Protein AF-A0A7W8P8A7-F1 (afdb_monomer)

Foldseek 3Di:
DVQVVCVVVVHDGPDDDPPDDDPCPVVVVVVVCVVVDDDDDDDPDPPQVVFADPPQDDPPDPHGRDGGDLVNLLVLVCVCVVVVDQLQVSQVVVVVVCVVVVHPHHGDDSVVSVVQVVVRDHDDPQFDPVVVVCQVVQNAFAKEKDKDKDQQDCVQVVCCVPPVDGDPAGSIWMWIWIATPVGGTQDIDIGHPPQFVLNCVVVNVPGSGHYDHYHYDVSNDDPD

Radius of gyration: 24.04 Å; Cα contacts (8 Å, |Δi|>4): 242; chains: 1; bounding box: 59×53×74 Å

Mean predicted aligned error: 12.21 Å

Nearest PDB structures (foldseek):
  7fh6-assembly1_A  TM=6.948E-01  e=5.846E+00  Cylindrospermum licheniforme UTEX B 2014
  1mus-assembly1_A-2  TM=3.544E-01  e=1.534E+00  Escherichia coli
  2r7e-assembly1_B  TM=3.864E-01  e=3.743E+00  Homo sapiens

Solvent-accessible surface area (backbone atoms only — not comparable to full-atom values): 13691 Å² total; per-residue (Å²): 118,76,73,66,54,34,70,75,71,73,49,81,68,96,60,79,78,82,90,73,81,81,86,54,57,67,62,52,50,52,51,51,50,59,73,65,58,83,79,88,84,76,74,92,71,73,62,45,70,65,32,38,43,92,66,25,70,53,95,92,54,89,70,74,48,68,47,61,33,68,68,41,53,46,52,54,48,50,52,33,64,74,70,67,51,54,63,64,54,45,37,52,48,54,41,51,58,29,53,78,68,75,43,92,52,87,64,71,51,51,69,56,47,63,60,43,64,78,72,58,83,76,83,77,79,62,53,53,74,67,53,57,48,41,41,73,73,62,46,66,40,51,39,39,43,51,76,44,82,41,77,78,52,65,61,31,61,51,36,29,73,75,67,76,38,81,44,95,60,67,38,49,26,29,38,39,40,19,26,35,93,87,70,42,43,63,38,76,48,78,44,56,67,87,60,51,55,42,75,48,44,65,67,51,64,72,49,99,55,48,71,78,43,78,48,62,56,73,68,52,58,72,85,126

Secondary structure (DSSP, 8-state):
-HHHHHHHHTPPPSSPPP----S-HHHHHHHHHHHT-------SS-HHHHHB-S----TT-SSPPPSB-HHHHHHHHHHHHHH---HHHHHHHHHHHHHTTT-------HHHHHHHHHH-------S-HHHHHHHHTT-EEEEEEEEEEEE--SHHHHHHHHHSS--SS-SEEEEEEEE-TT--EEEEEEEETTS-HHHHHHHHH--SSEEEEEE--TTT----

Organism: NCBI:txid2782701

Structure (mmCIF, N/CA/C/O backbone):
data_AF-A0A7W8P8A7-F1
#
_entry.id   AF-A0A7W8P8A7-F1
#
loop_
_atom_site.group_PDB
_atom_site.id
_atom_site.type_symbol
_atom_site.label_atom_id
_atom_site.label_alt_id
_atom_site.label_comp_id
_atom_site.label_asym_id
_atom_site.label_entity_id
_atom_site.label_seq_id
_atom_site.pdbx_PDB_ins_code
_atom_site.Cartn_x
_atom_site.Cartn_y
_atom_site.Cartn_z
_atom_site.occupancy
_atom_site.B_iso_or_equiv
_atom_site.auth_seq_id
_atom_site.auth_comp_id
_atom_site.auth_asym_id
_atom_site.auth_atom_id
_atom_site.pdbx_PDB_model_num
ATOM 1 N N . MET A 1 1 ? 20.002 10.608 -22.906 1.00 42.81 1 MET A N 1
ATOM 2 C CA . MET A 1 1 ? 19.480 10.147 -24.217 1.00 42.81 1 MET A CA 1
ATOM 3 C C . MET A 1 1 ? 19.790 11.163 -25.324 1.00 42.81 1 MET A C 1
ATOM 5 O O . MET A 1 1 ? 19.352 12.307 -25.211 1.00 42.81 1 MET A O 1
ATOM 9 N N . PRO A 1 2 ? 20.491 10.765 -26.400 1.00 49.00 2 PRO A N 1
ATOM 10 C CA . PRO A 1 2 ? 21.018 11.667 -27.438 1.00 49.00 2 PRO A CA 1
ATOM 11 C C . PRO A 1 2 ? 19.957 12.485 -28.194 1.00 49.00 2 PRO A C 1
ATOM 13 O O . PRO A 1 2 ? 20.236 13.580 -28.676 1.00 49.00 2 PRO A O 1
ATOM 16 N N . TYR A 1 3 ? 18.715 11.990 -28.280 1.00 52.44 3 TYR A N 1
ATOM 17 C CA . TYR A 1 3 ? 17.652 12.663 -29.035 1.00 52.44 3 TYR A CA 1
ATOM 18 C C . TYR A 1 3 ? 17.177 13.976 -28.391 1.00 52.44 3 TYR A C 1
ATOM 20 O O . TYR A 1 3 ? 16.736 14.875 -29.105 1.00 52.44 3 TYR A O 1
ATOM 28 N N . LYS A 1 4 ? 17.266 14.107 -27.056 1.00 53.62 4 LYS A N 1
ATOM 29 C CA . LYS A 1 4 ? 16.877 15.339 -26.347 1.00 53.62 4 LYS A CA 1
ATOM 30 C C . LYS A 1 4 ? 17.920 16.451 -26.513 1.00 53.62 4 LYS A C 1
ATOM 32 O O . LYS A 1 4 ? 17.558 17.619 -26.443 1.00 53.62 4 LYS A O 1
ATOM 37 N N . ALA A 1 5 ? 19.184 16.097 -26.758 1.00 56.59 5 ALA A N 1
ATOM 38 C CA . ALA A 1 5 ? 20.268 17.059 -26.963 1.00 56.59 5 ALA A CA 1
ATOM 39 C C . ALA A 1 5 ? 20.155 17.765 -28.326 1.00 56.59 5 ALA A C 1
ATOM 41 O O . ALA A 1 5 ? 20.230 18.986 -28.385 1.00 56.59 5 ALA A O 1
ATOM 42 N N . ARG A 1 6 ? 19.844 17.021 -29.397 1.00 63.31 6 ARG A N 1
ATOM 43 C CA . ARG A 1 6 ? 19.694 17.574 -30.759 1.00 63.31 6 ARG A CA 1
ATOM 44 C C . ARG A 1 6 ? 18.518 18.536 -30.930 1.00 63.31 6 ARG A C 1
ATOM 46 O O . ARG A 1 6 ? 18.581 19.467 -31.718 1.00 63.31 6 ARG A O 1
ATOM 53 N N . LEU A 1 7 ? 17.458 18.341 -30.143 1.00 60.22 7 LEU A N 1
ATOM 54 C CA . LEU A 1 7 ? 16.329 19.276 -30.074 1.00 60.22 7 LEU A CA 1
ATOM 55 C C . LEU A 1 7 ? 16.714 20.632 -29.470 1.00 60.22 7 LEU A C 1
ATOM 57 O O . LEU A 1 7 ? 16.081 21.626 -29.799 1.00 60.22 7 LEU A O 1
ATOM 61 N N . LYS A 1 8 ? 17.730 20.670 -28.598 1.00 67.56 8 LYS A N 1
ATOM 62 C CA . LYS A 1 8 ? 18.235 21.910 -27.993 1.00 67.56 8 LYS A CA 1
ATOM 63 C C . LYS A 1 8 ? 19.237 22.640 -28.891 1.00 67.56 8 LYS A C 1
ATOM 65 O O . LYS A 1 8 ? 19.335 23.853 -28.793 1.00 67.56 8 LYS A O 1
ATOM 70 N N . THR A 1 9 ? 19.959 21.921 -29.750 1.00 74.94 9 THR A N 1
ATOM 71 C CA . THR A 1 9 ? 20.972 22.485 -30.662 1.00 74.94 9 THR A CA 1
ATOM 72 C C . THR A 1 9 ? 20.432 22.826 -32.054 1.00 74.94 9 THR A C 1
ATOM 74 O O . THR A 1 9 ? 21.173 23.349 -32.877 1.00 74.94 9 THR A O 1
ATOM 77 N N . GLY A 1 10 ? 19.155 22.538 -32.336 1.00 73.38 10 GLY A N 1
ATOM 78 C CA . GLY A 1 10 ? 18.533 22.792 -33.642 1.00 73.38 10 GLY A CA 1
ATOM 79 C C . GLY A 1 10 ? 18.965 21.820 -34.745 1.00 73.38 10 GLY A C 1
ATOM 80 O O . GLY A 1 10 ? 18.561 21.979 -35.895 1.00 73.38 10 GLY A O 1
ATOM 81 N N . GLU A 1 11 ? 19.754 20.795 -34.415 1.00 77.56 11 GLU A N 1
ATOM 82 C CA . GLU A 1 11 ? 20.186 19.793 -35.383 1.00 77.56 11 GLU A CA 1
ATOM 83 C C . GLU A 1 11 ? 19.002 18.947 -35.886 1.00 77.56 11 GLU A C 1
ATOM 85 O O . GLU A 1 11 ? 18.136 18.537 -35.096 1.00 77.56 11 GLU A O 1
ATOM 90 N N . PRO A 1 12 ? 18.975 18.598 -37.186 1.00 69.62 12 PRO A N 1
ATOM 91 C CA . PRO A 1 12 ? 17.947 17.729 -37.731 1.00 69.62 12 PRO A CA 1
ATOM 92 C C . PRO A 1 12 ? 17.962 16.361 -37.036 1.00 69.62 12 PRO A C 1
ATOM 94 O O . PRO A 1 12 ? 19.001 15.772 -36.707 1.00 69.62 12 PRO A O 1
ATOM 97 N N . ARG A 1 13 ? 16.761 15.831 -36.786 1.00 66.62 13 ARG A N 1
ATOM 98 C CA . ARG A 1 13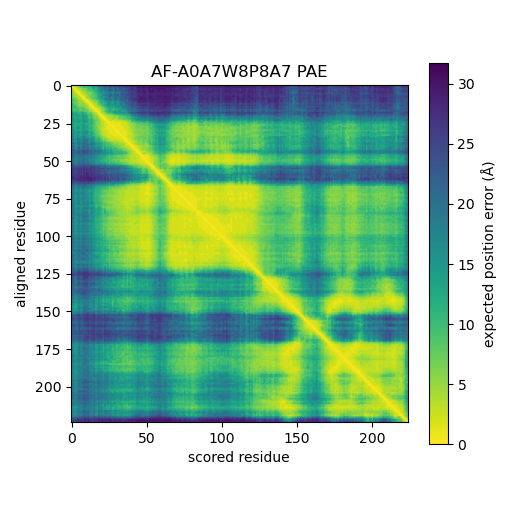 ? 16.602 14.522 -36.147 1.00 66.62 13 ARG A CA 1
ATOM 99 C C . ARG A 1 13 ? 17.205 13.438 -37.041 1.00 66.62 13 ARG A C 1
ATOM 101 O O . ARG A 1 13 ? 16.949 13.404 -38.236 1.00 66.62 13 ARG A O 1
ATOM 108 N N . LYS A 1 14 ? 17.922 12.484 -36.435 1.00 74.75 14 LYS A N 1
ATOM 109 C CA . LYS A 1 14 ? 18.512 11.324 -37.139 1.00 74.75 14 LYS A CA 1
ATOM 110 C C . LYS A 1 14 ? 17.454 10.412 -37.789 1.00 74.75 14 LYS A C 1
ATOM 112 O O . LYS A 1 14 ? 17.780 9.623 -38.664 1.00 74.75 14 LYS A O 1
ATOM 117 N N . ARG A 1 15 ? 16.198 10.496 -37.336 1.00 74.12 15 ARG A N 1
ATOM 118 C CA . ARG A 1 15 ? 15.030 9.819 -37.911 1.00 74.12 15 ARG A CA 1
ATOM 119 C C . ARG A 1 15 ? 13.894 10.829 -38.040 1.00 74.12 15 ARG A C 1
ATOM 121 O O . ARG A 1 15 ? 13.643 11.583 -37.092 1.00 74.12 15 ARG A O 1
ATOM 128 N N . ALA A 1 16 ? 13.218 10.833 -39.187 1.00 75.12 16 ALA A N 1
ATOM 129 C CA . ALA A 1 16 ? 11.999 11.609 -39.377 1.00 75.12 16 ALA A CA 1
ATOM 130 C C . ALA A 1 16 ? 10.947 11.187 -38.339 1.00 75.12 16 ALA A C 1
ATOM 132 O O . ALA A 1 16 ? 10.890 10.021 -37.940 1.00 75.12 16 ALA A O 1
ATOM 133 N N . LYS A 1 17 ? 10.130 12.136 -37.865 1.00 73.12 17 LYS A N 1
ATOM 134 C CA . LYS A 1 17 ? 8.973 11.778 -37.038 1.00 73.12 17 LYS A CA 1
ATOM 135 C C . LYS A 1 17 ? 8.028 10.932 -37.900 1.00 73.12 17 LYS A C 1
ATOM 137 O O . LYS A 1 17 ? 7.703 11.377 -38.998 1.00 73.12 17 LYS A O 1
ATOM 142 N N . PRO A 1 18 ? 7.568 9.769 -37.418 1.00 71.19 18 PRO A N 1
ATOM 143 C CA . PRO A 1 18 ? 6.473 9.061 -38.064 1.00 71.19 18 PRO A CA 1
ATOM 144 C C . PRO A 1 18 ? 5.265 10.000 -38.190 1.00 71.19 18 PRO A C 1
ATOM 146 O O . PRO A 1 18 ? 4.854 10.603 -37.198 1.00 71.19 18 PRO A O 1
ATOM 149 N N . GLY A 1 19 ? 4.744 10.167 -39.405 1.00 77.88 19 GLY A N 1
ATOM 150 C CA . GLY A 1 19 ? 3.618 11.050 -39.718 1.00 77.88 19 GLY A CA 1
ATOM 151 C C . GLY A 1 19 ? 2.280 10.320 -39.685 1.00 77.88 19 GLY A C 1
ATOM 152 O O . GLY A 1 19 ? 1.561 10.347 -40.676 1.00 77.88 19 GLY A O 1
ATOM 153 N N . TYR A 1 20 ? 1.967 9.618 -38.595 1.00 75.50 20 TYR A N 1
ATOM 154 C CA . TYR A 1 20 ? 0.652 8.996 -38.430 1.00 75.50 20 TYR A CA 1
ATOM 155 C C . TYR A 1 20 ? -0.263 9.888 -37.586 1.00 75.50 20 TYR A C 1
ATOM 157 O O . TYR A 1 20 ? 0.179 10.527 -36.629 1.00 75.50 20 TYR A O 1
ATOM 165 N N . ALA A 1 21 ? -1.547 9.923 -37.939 1.00 76.12 21 ALA A N 1
ATOM 166 C CA . ALA A 1 21 ? -2.587 10.519 -37.113 1.00 76.12 21 ALA A CA 1
ATOM 167 C C . ALA A 1 21 ? -3.109 9.460 -36.132 1.00 76.12 21 ALA A C 1
ATOM 169 O O . ALA A 1 21 ? -3.429 8.344 -36.538 1.00 76.12 21 ALA A O 1
ATOM 170 N N . VAL A 1 22 ? -3.182 9.791 -34.842 1.00 80.19 22 VAL A N 1
ATOM 171 C CA . VAL A 1 22 ? -3.776 8.903 -33.832 1.00 80.19 22 VAL A CA 1
ATOM 172 C C . VAL A 1 22 ? -5.295 8.954 -33.994 1.00 80.19 22 VAL A C 1
ATOM 174 O O . VAL A 1 22 ? -5.922 9.938 -33.613 1.00 80.19 22 VAL A O 1
ATOM 177 N N . THR A 1 23 ? -5.888 7.912 -34.574 1.00 87.12 23 THR A N 1
ATOM 178 C CA . THR A 1 23 ? -7.336 7.840 -34.845 1.00 87.12 23 THR A CA 1
ATOM 179 C C . THR A 1 23 ? -8.151 7.338 -33.652 1.00 87.12 23 THR A C 1
ATOM 181 O O . THR A 1 23 ? -9.335 7.638 -33.553 1.00 87.12 23 THR A O 1
ATOM 184 N N . ASN A 1 24 ? -7.520 6.631 -32.710 1.00 91.19 24 ASN A N 1
ATOM 185 C CA . ASN A 1 24 ? -8.168 5.981 -31.567 1.00 91.19 24 ASN A CA 1
ATOM 186 C C . ASN A 1 24 ? -7.902 6.682 -30.220 1.00 91.19 24 ASN A C 1
ATOM 188 O O . ASN A 1 24 ? -8.041 6.070 -29.164 1.00 91.19 24 ASN A O 1
ATOM 192 N N . ALA A 1 25 ? -7.503 7.959 -30.224 1.00 89.12 25 ALA A N 1
ATOM 193 C CA . ALA A 1 25 ? -7.103 8.667 -29.002 1.00 89.12 25 ALA A CA 1
ATOM 194 C C . ALA A 1 25 ? -8.209 8.681 -27.930 1.00 89.12 25 ALA A C 1
ATOM 196 O O . ALA A 1 25 ? -7.923 8.542 -26.741 1.00 89.12 25 ALA A O 1
ATOM 197 N N . HIS A 1 26 ? -9.470 8.819 -28.353 1.00 91.50 26 HIS A N 1
ATOM 198 C CA . HIS A 1 26 ? -10.622 8.797 -27.455 1.00 91.50 26 HIS A CA 1
ATOM 199 C C . HIS A 1 26 ? -10.807 7.424 -26.796 1.00 91.50 26 HIS A C 1
ATOM 201 O O . HIS A 1 26 ? -10.844 7.335 -25.572 1.00 91.50 26 HIS A O 1
ATOM 207 N N . GLU A 1 27 ? -10.843 6.354 -27.593 1.00 93.50 27 GLU A N 1
ATOM 208 C CA . GLU A 1 27 ? -10.978 4.977 -27.102 1.00 93.50 27 GLU A CA 1
ATOM 209 C C . GLU A 1 27 ? -9.811 4.581 -26.195 1.00 93.50 27 GLU A C 1
ATOM 211 O O . GLU A 1 27 ? -10.015 3.994 -25.133 1.00 93.50 27 GLU A O 1
ATOM 216 N N . TYR A 1 28 ? -8.586 4.963 -26.569 1.00 90.94 28 TYR A N 1
ATOM 217 C CA . TYR A 1 28 ? -7.405 4.749 -25.744 1.00 90.94 28 TYR A CA 1
ATOM 218 C C . TYR A 1 28 ? -7.547 5.451 -24.389 1.00 90.94 28 TYR A C 1
ATOM 220 O O . TYR A 1 28 ? -7.329 4.833 -23.349 1.00 90.94 28 TYR A O 1
ATOM 228 N N . ASN A 1 29 ? -7.988 6.710 -24.369 1.00 93.56 29 ASN A N 1
ATOM 229 C CA . ASN A 1 29 ? -8.202 7.444 -23.125 1.00 93.56 29 ASN A CA 1
ATOM 230 C C . ASN A 1 29 ? -9.311 6.828 -22.254 1.00 93.56 29 ASN A C 1
ATOM 232 O O . ASN A 1 29 ? -9.137 6.705 -21.044 1.00 93.56 29 ASN A O 1
ATOM 236 N N . GLU A 1 30 ? -10.421 6.385 -22.848 1.00 93.94 30 GLU A N 1
ATOM 237 C CA . GLU A 1 30 ? -11.464 5.650 -22.121 1.00 93.94 30 GLU A CA 1
ATOM 238 C C . GLU A 1 30 ? -10.937 4.329 -21.549 1.00 93.94 30 GLU A C 1
ATOM 240 O O . GLU A 1 30 ? -11.231 3.987 -20.403 1.00 93.94 30 GLU A O 1
ATOM 245 N N . SER A 1 31 ? -10.083 3.617 -22.287 1.00 91.94 31 SER A N 1
ATOM 246 C CA . SER A 1 31 ? -9.431 2.411 -21.773 1.00 91.94 31 SER A CA 1
ATOM 247 C C . SER A 1 31 ? -8.529 2.707 -20.564 1.00 91.94 31 SER A C 1
ATOM 249 O O . SER A 1 31 ? -8.539 1.952 -19.592 1.00 91.94 31 SER A O 1
ATOM 251 N N . LEU A 1 32 ? -7.814 3.842 -20.563 1.00 90.69 32 LEU A N 1
ATOM 252 C CA . LEU A 1 32 ? -6.983 4.270 -19.434 1.00 90.69 32 LEU A CA 1
ATOM 253 C C . LEU A 1 32 ? -7.821 4.670 -18.216 1.00 90.69 32 LEU A C 1
ATOM 255 O O . LEU A 1 32 ? -7.453 4.325 -17.095 1.00 90.69 32 LEU A O 1
ATOM 259 N N . LYS A 1 33 ? -8.964 5.339 -18.419 1.00 90.81 33 LYS A N 1
ATOM 260 C CA . LYS A 1 33 ? -9.915 5.636 -17.336 1.00 90.81 33 LYS A CA 1
ATOM 261 C C . LYS A 1 33 ? -10.448 4.358 -16.701 1.00 90.81 33 LYS A C 1
ATOM 263 O O . LYS A 1 33 ? -10.416 4.246 -15.483 1.00 90.81 33 LYS A O 1
ATOM 268 N N . ARG A 1 34 ? -10.879 3.384 -17.512 1.00 89.12 34 ARG A N 1
ATOM 269 C CA . ARG A 1 34 ? -11.344 2.072 -17.025 1.00 89.12 34 ARG A CA 1
ATOM 270 C C . ARG A 1 34 ? -10.243 1.333 -16.274 1.00 89.12 34 ARG A C 1
ATOM 272 O O . ARG A 1 34 ? -10.499 0.762 -15.224 1.00 89.12 34 ARG A O 1
ATOM 279 N N . ARG A 1 35 ? -9.003 1.397 -16.766 1.00 83.81 35 ARG A N 1
ATOM 280 C CA . ARG A 1 35 ? -7.841 0.812 -16.085 1.00 83.81 35 ARG A CA 1
ATOM 281 C C . ARG A 1 35 ? -7.541 1.485 -14.741 1.00 83.81 35 ARG A C 1
ATOM 283 O O . ARG A 1 35 ? -7.093 0.813 -13.822 1.00 83.81 35 ARG A O 1
ATOM 290 N N . GLY A 1 36 ? -7.770 2.792 -14.632 1.00 83.06 36 GLY A N 1
ATOM 291 C CA . GLY A 1 36 ? -7.633 3.550 -13.386 1.00 83.06 36 GLY A CA 1
ATOM 292 C C . GLY A 1 36 ? -8.882 3.545 -12.500 1.00 83.06 36 GLY A C 1
ATOM 293 O O . GLY A 1 36 ? -8.863 4.158 -11.433 1.00 83.06 36 GLY A O 1
ATOM 294 N N . GLN A 1 37 ? -9.971 2.899 -12.924 1.00 84.19 37 GLN A N 1
ATOM 295 C CA . GLN A 1 37 ? -11.223 2.886 -12.180 1.00 84.19 37 GLN A CA 1
ATOM 296 C C . GLN A 1 37 ? -11.072 2.007 -10.937 1.00 84.19 37 GLN A C 1
ATOM 298 O O . GLN A 1 37 ? -11.036 0.782 -11.019 1.00 84.19 37 GLN A O 1
ATOM 303 N N . LEU A 1 38 ? -11.027 2.642 -9.767 1.00 78.88 38 LEU A N 1
ATOM 304 C CA . LEU A 1 38 ? -11.041 1.949 -8.486 1.00 78.88 38 LEU A CA 1
ATOM 305 C C . LEU A 1 38 ? -12.490 1.795 -8.016 1.00 78.88 38 LEU A C 1
ATOM 307 O O . LEU A 1 38 ? -13.194 2.783 -7.815 1.00 78.88 38 LEU A O 1
ATOM 311 N N . SER A 1 39 ? -12.948 0.558 -7.845 1.00 75.81 39 SER A N 1
ATOM 312 C CA . SER A 1 39 ? -14.250 0.248 -7.248 1.00 75.81 39 SER A CA 1
ATOM 313 C C . SER A 1 39 ? -14.040 -0.684 -6.065 1.00 75.81 39 SER A C 1
ATOM 315 O O . SER A 1 39 ? -13.383 -1.713 -6.192 1.00 75.81 39 SER A O 1
ATOM 317 N N . LEU A 1 40 ? -14.579 -0.309 -4.907 1.00 75.75 40 LEU A N 1
ATOM 318 C CA . LEU A 1 40 ? -14.537 -1.141 -3.711 1.00 75.75 40 LEU A CA 1
ATOM 319 C C . LEU A 1 40 ? -15.794 -1.986 -3.664 1.00 75.75 40 LEU A C 1
ATOM 321 O O . LEU A 1 40 ? -16.895 -1.465 -3.470 1.00 75.75 40 LEU A O 1
ATOM 325 N N . TYR A 1 41 ? -15.604 -3.283 -3.863 1.00 80.69 41 TYR A N 1
ATOM 326 C CA . TYR A 1 41 ? -16.645 -4.264 -3.643 1.00 80.69 41 TYR A CA 1
ATOM 327 C C . TYR A 1 41 ? -16.769 -4.533 -2.144 1.00 80.69 41 TYR A C 1
ATOM 329 O O . TYR A 1 41 ? -15.808 -4.946 -1.495 1.00 80.69 41 TYR A O 1
ATOM 337 N N . CYS A 1 42 ? -17.955 -4.277 -1.604 1.00 81.06 42 CYS A N 1
ATOM 338 C CA . CYS A 1 42 ? -18.311 -4.608 -0.235 1.00 81.06 42 CYS A CA 1
ATOM 339 C C . CYS A 1 42 ? -19.134 -5.899 -0.292 1.00 81.06 42 CYS A C 1
ATOM 341 O O . CYS A 1 42 ? -20.236 -5.851 -0.836 1.00 81.06 42 CYS A O 1
ATOM 343 N N . PRO A 1 43 ? -18.609 -7.042 0.183 1.00 79.94 43 PRO A N 1
ATOM 344 C CA . PRO A 1 43 ? -19.383 -8.274 0.212 1.00 79.94 43 PRO A CA 1
ATOM 345 C C . PRO A 1 43 ? -20.607 -8.122 1.117 1.00 79.94 43 PRO A C 1
ATOM 347 O O . PRO A 1 43 ? -20.558 -7.401 2.117 1.00 79.94 43 PRO A O 1
ATOM 350 N N . ASP A 1 44 ? -21.677 -8.838 0.779 1.00 76.88 44 ASP A N 1
ATOM 351 C CA . ASP A 1 44 ? -22.840 -8.968 1.650 1.00 76.88 44 ASP A CA 1
ATOM 352 C C . ASP A 1 44 ? -22.424 -9.644 2.966 1.00 76.88 44 ASP A C 1
ATOM 354 O O . ASP A 1 44 ? -21.734 -10.667 2.964 1.00 76.88 44 ASP A O 1
ATOM 358 N N . GLY A 1 45 ? -22.824 -9.066 4.099 1.00 80.44 45 GLY A N 1
ATOM 359 C CA . GLY A 1 45 ? -22.494 -9.577 5.428 1.00 80.44 45 GLY A CA 1
ATOM 360 C C . GLY A 1 45 ? -22.202 -8.477 6.445 1.00 80.44 45 GLY A C 1
ATOM 361 O O . GLY A 1 45 ? -22.333 -7.284 6.166 1.00 80.44 45 GLY A O 1
ATOM 362 N N . ASP A 1 46 ? -21.797 -8.891 7.645 1.00 84.56 46 ASP A N 1
ATOM 363 C CA . ASP A 1 46 ? -21.447 -7.973 8.726 1.00 84.56 46 ASP A CA 1
ATOM 364 C C . ASP A 1 46 ? -20.008 -7.454 8.571 1.00 84.56 46 ASP A C 1
ATOM 366 O O . ASP A 1 46 ? -19.052 -7.948 9.171 1.00 84.56 46 ASP A O 1
ATOM 370 N N . LEU A 1 47 ? -19.857 -6.430 7.729 1.00 87.56 47 LEU A N 1
ATOM 371 C CA . LEU A 1 47 ? -18.596 -5.700 7.571 1.00 87.56 47 LEU A CA 1
ATOM 372 C C . LEU A 1 47 ? -18.160 -5.004 8.864 1.00 87.56 47 LEU A C 1
ATOM 374 O O . LEU A 1 47 ? -16.962 -4.809 9.076 1.00 87.56 47 LEU A O 1
ATOM 378 N N . LYS A 1 48 ? -19.108 -4.632 9.732 1.00 89.88 48 LYS A N 1
ATOM 379 C CA . LYS A 1 48 ? -18.807 -3.934 10.981 1.00 89.88 48 LYS A CA 1
ATOM 380 C C . LYS A 1 48 ? -18.016 -4.844 11.911 1.00 89.88 48 LYS A C 1
ATOM 382 O O . LYS A 1 48 ? -16.971 -4.414 12.388 1.00 89.88 48 LYS A O 1
ATOM 387 N N . ALA A 1 49 ? -18.420 -6.104 12.055 1.00 89.19 49 ALA A N 1
ATOM 388 C CA . ALA A 1 49 ? -17.702 -7.092 12.863 1.00 89.19 49 ALA A CA 1
ATOM 389 C C . ALA A 1 49 ? -16.254 -7.355 12.395 1.00 89.19 49 ALA A C 1
ATOM 391 O O . ALA A 1 49 ? -15.400 -7.731 13.197 1.00 89.19 49 ALA A O 1
ATOM 392 N N . LEU A 1 50 ? -15.943 -7.142 11.109 1.00 88.25 50 LEU A N 1
ATOM 393 C CA . LEU A 1 50 ? -14.575 -7.274 10.584 1.00 88.25 50 LEU A CA 1
ATOM 394 C C . LEU A 1 50 ? -13.682 -6.076 10.943 1.00 88.25 50 LEU A C 1
ATOM 396 O O . LEU A 1 50 ? -12.454 -6.198 11.014 1.00 88.25 50 LEU A O 1
ATOM 400 N N . PHE A 1 51 ? -14.281 -4.904 11.144 1.00 91.81 51 PHE A N 1
ATOM 401 C CA . PHE A 1 51 ? -13.559 -3.645 11.323 1.00 91.81 51 PHE A CA 1
ATOM 402 C C . PHE A 1 51 ? -13.563 -3.130 12.756 1.00 91.81 51 PHE A C 1
ATOM 404 O O . PHE A 1 51 ? -12.609 -2.467 13.173 1.00 91.81 51 PHE A O 1
ATOM 411 N N . ILE A 1 52 ? -14.618 -3.434 13.504 1.00 91.81 52 ILE A N 1
ATOM 412 C CA . ILE A 1 52 ? -14.875 -2.916 14.838 1.00 91.81 52 ILE A CA 1
ATOM 413 C C . ILE A 1 52 ? -15.020 -4.085 15.804 1.00 91.81 52 ILE A C 1
ATOM 415 O O . ILE A 1 52 ? -15.803 -5.007 15.605 1.00 91.81 52 ILE A O 1
ATOM 419 N N . ASN A 1 53 ? -14.248 -4.021 16.881 1.00 87.25 53 ASN A N 1
ATOM 420 C CA . ASN A 1 53 ? -14.424 -4.873 18.039 1.00 87.25 53 ASN A CA 1
ATOM 421 C C . ASN A 1 53 ? -15.493 -4.254 18.945 1.00 87.25 53 ASN A C 1
ATOM 423 O O . ASN A 1 53 ? -15.221 -3.281 19.655 1.00 87.25 53 ASN A O 1
ATOM 427 N N . ASP A 1 54 ? -16.683 -4.851 18.942 1.00 77.69 54 ASP A N 1
ATOM 428 C CA . ASP A 1 54 ? -17.823 -4.425 19.765 1.00 77.69 54 ASP A CA 1
ATOM 429 C C . ASP A 1 54 ? -17.638 -4.720 21.266 1.00 77.69 54 ASP A C 1
ATO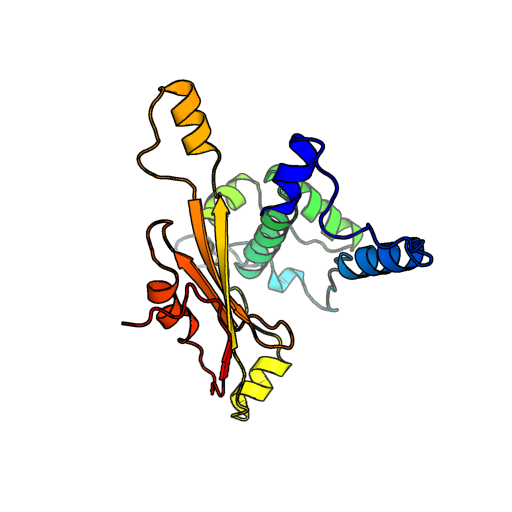M 431 O O . ASP A 1 54 ? -18.385 -4.216 22.105 1.00 77.69 54 ASP A O 1
ATOM 435 N N . THR A 1 55 ? -16.599 -5.478 21.639 1.00 74.75 55 THR A N 1
ATOM 436 C CA . THR A 1 55 ? -16.240 -5.778 23.035 1.00 74.75 55 THR A CA 1
ATOM 437 C C . THR A 1 55 ? -14.830 -5.284 23.385 1.00 74.75 55 THR A C 1
ATOM 439 O O . THR A 1 55 ? -13.936 -6.077 23.689 1.00 74.75 55 THR A O 1
ATOM 442 N N . PRO A 1 56 ? -14.585 -3.960 23.375 1.00 66.00 56 PRO A N 1
ATOM 443 C CA . PRO A 1 56 ? -13.270 -3.414 23.689 1.00 66.00 56 PRO A CA 1
ATOM 444 C C . PRO A 1 56 ? -12.921 -3.543 25.181 1.00 66.00 56 PRO A C 1
ATOM 446 O O . PRO A 1 56 ? -11.771 -3.377 25.561 1.00 66.00 56 PRO A O 1
ATOM 449 N N . TYR A 1 57 ? -13.888 -3.828 26.055 1.00 69.00 57 TYR A N 1
ATOM 450 C CA . TYR A 1 57 ? -13.643 -4.070 27.474 1.00 69.00 57 TYR A CA 1
ATOM 451 C C . TYR A 1 57 ? -13.968 -5.521 27.824 1.00 69.00 57 TYR A C 1
ATOM 453 O O . TYR A 1 57 ? -15.114 -5.953 27.699 1.00 69.00 57 TYR A O 1
ATOM 461 N N . GLN A 1 58 ? -12.964 -6.256 28.300 1.00 68.56 58 GLN A N 1
ATOM 462 C CA . GLN A 1 58 ? -13.121 -7.620 28.794 1.00 68.56 58 GLN A CA 1
ATOM 463 C C . GLN A 1 58 ? -12.845 -7.656 30.296 1.00 68.56 58 GLN A C 1
ATOM 465 O O . GLN A 1 58 ? -11.771 -7.279 30.767 1.00 68.56 58 GLN A O 1
ATOM 470 N N . LYS A 1 59 ? -13.835 -8.111 31.069 1.00 69.19 59 LYS A N 1
ATOM 471 C CA . LYS A 1 59 ? -13.737 -8.196 32.528 1.00 69.19 59 LYS A CA 1
ATOM 472 C C . LYS A 1 59 ? -12.592 -9.142 32.915 1.00 69.19 59 LYS A C 1
ATOM 474 O O . LYS A 1 59 ? -12.637 -10.320 32.583 1.00 69.19 59 LYS A O 1
ATOM 479 N N . GLY A 1 60 ? -11.596 -8.628 33.637 1.00 72.38 60 GLY A N 1
ATOM 480 C CA . GLY A 1 60 ? -10.422 -9.393 34.087 1.00 72.38 60 GLY A CA 1
ATOM 481 C C . GLY A 1 60 ? -9.158 -9.199 33.242 1.00 72.38 60 GLY A C 1
ATOM 482 O O . GLY A 1 60 ? -8.094 -9.649 33.660 1.00 72.38 60 GLY A O 1
ATOM 483 N N . VAL A 1 61 ? -9.238 -8.487 32.112 1.00 71.50 61 VAL A N 1
ATOM 484 C CA . VAL A 1 61 ? -8.068 -8.080 31.320 1.00 71.50 61 VAL A CA 1
ATOM 485 C C . VAL A 1 61 ? -7.714 -6.634 31.670 1.00 71.50 61 VAL A C 1
ATOM 487 O O . VAL A 1 61 ? -8.577 -5.758 31.677 1.00 71.50 61 VAL A O 1
ATOM 490 N N . SER A 1 62 ? -6.447 -6.381 32.007 1.00 66.31 62 SER A N 1
ATOM 491 C CA . SER A 1 62 ? -5.959 -5.020 32.251 1.00 66.31 62 SER A CA 1
ATOM 492 C C . SER A 1 62 ? -5.761 -4.291 30.921 1.00 66.31 62 SER A C 1
ATOM 494 O O . SER A 1 62 ? -5.071 -4.795 30.035 1.00 66.31 62 SER A O 1
ATOM 496 N N . GLY A 1 63 ? -6.345 -3.099 30.795 1.00 62.84 63 GLY A N 1
ATOM 497 C CA . GLY A 1 63 ? -6.336 -2.302 29.566 1.00 62.84 63 GLY A CA 1
ATOM 498 C C . GLY A 1 63 ? -7.561 -2.532 28.673 1.00 62.84 63 GLY A C 1
ATOM 499 O O . GLY A 1 63 ? -8.268 -3.530 28.785 1.00 62.84 63 GLY A O 1
ATOM 500 N N . GLN A 1 64 ? -7.832 -1.568 27.791 1.00 69.12 64 GLN A N 1
ATOM 501 C CA . GLN A 1 64 ? -8.914 -1.650 26.811 1.00 69.12 64 GLN A CA 1
ATOM 502 C C . GLN A 1 64 ? -8.409 -2.375 25.554 1.00 69.12 64 GLN A C 1
ATOM 504 O O . GLN A 1 64 ? -7.394 -1.991 24.969 1.00 69.12 64 GLN A O 1
ATOM 509 N N . SER A 1 65 ? -9.111 -3.423 25.129 1.00 74.06 65 SER A N 1
ATOM 510 C CA . SER A 1 65 ? -8.906 -4.064 23.834 1.00 74.06 65 SER A CA 1
ATOM 511 C C . SER A 1 65 ? -9.165 -3.068 22.702 1.00 74.06 65 SER A C 1
ATOM 513 O O . SER A 1 65 ? -10.013 -2.179 22.800 1.00 74.06 65 SER A O 1
ATOM 515 N N . ARG A 1 66 ? -8.418 -3.211 21.604 1.00 82.06 66 ARG A N 1
ATOM 516 C CA . ARG A 1 66 ? -8.504 -2.290 20.465 1.00 82.06 66 ARG A CA 1
ATOM 517 C C . ARG A 1 66 ? -9.918 -2.294 19.890 1.00 82.06 66 ARG A C 1
ATOM 519 O O . ARG A 1 66 ? -10.431 -3.357 19.556 1.00 82.06 66 ARG A O 1
ATOM 526 N N . THR A 1 67 ? -10.506 -1.106 19.750 1.00 89.00 67 THR A N 1
ATOM 527 C CA . THR A 1 67 ? -11.816 -0.909 19.110 1.00 89.00 67 THR A CA 1
ATOM 528 C C . THR A 1 67 ? -11.767 -1.171 17.611 1.00 89.00 67 THR A C 1
ATOM 530 O O . THR A 1 67 ? -12.733 -1.671 17.061 1.00 89.00 67 THR A O 1
ATOM 533 N N . TYR A 1 68 ? -10.657 -0.849 16.946 1.00 92.44 68 TYR A N 1
ATOM 534 C CA . TYR A 1 68 ? -10.512 -1.020 15.502 1.00 92.44 68 TYR A CA 1
ATOM 535 C C . TYR A 1 68 ? -9.536 -2.148 15.196 1.00 92.44 68 TYR A C 1
ATOM 537 O O . TYR A 1 68 ? -8.468 -2.224 15.813 1.00 92.44 68 TYR A O 1
ATOM 545 N N . SER A 1 69 ? -9.902 -3.008 14.248 1.00 91.69 69 SER A N 1
ATOM 546 C CA . SER A 1 69 ? -9.037 -4.090 13.785 1.00 91.69 69 SER A CA 1
ATOM 547 C C . SER A 1 69 ? -7.873 -3.550 12.951 1.00 91.69 69 SER A C 1
ATOM 549 O O . SER A 1 69 ? -7.966 -2.487 12.328 1.00 91.69 69 SER A O 1
ATOM 551 N N . ASP A 1 70 ? -6.768 -4.297 12.911 1.00 91.25 70 ASP A N 1
ATOM 552 C CA . ASP A 1 70 ? -5.618 -3.917 12.086 1.00 91.25 70 ASP A CA 1
ATOM 553 C C . ASP A 1 70 ? -5.980 -3.943 10.591 1.00 91.25 70 ASP A C 1
ATOM 555 O O . ASP A 1 70 ? -5.587 -3.032 9.872 1.00 91.25 70 ASP A O 1
ATOM 559 N N . ALA A 1 71 ? -6.857 -4.856 10.154 1.00 89.81 71 ALA A N 1
ATOM 560 C CA . ALA A 1 71 ? -7.378 -4.888 8.783 1.00 89.81 71 ALA A CA 1
ATOM 561 C C . ALA A 1 71 ? -8.102 -3.588 8.384 1.00 89.81 71 ALA A C 1
AT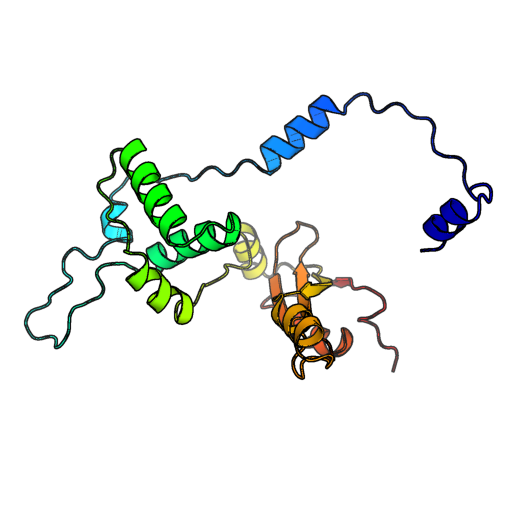OM 563 O O . ALA A 1 71 ? -7.974 -3.108 7.256 1.00 89.81 71 ALA A O 1
ATOM 564 N N . TYR A 1 72 ? -8.852 -2.977 9.308 1.00 92.75 72 TYR A N 1
ATOM 565 C CA . TYR A 1 72 ? -9.511 -1.705 9.026 1.00 92.75 72 TYR A CA 1
ATOM 566 C C . TYR A 1 72 ? -8.522 -0.539 8.977 1.00 92.75 72 TYR A C 1
ATOM 568 O O . TYR A 1 72 ? -8.622 0.336 8.116 1.00 92.75 72 TYR A O 1
ATOM 576 N N . LEU A 1 73 ? -7.532 -0.536 9.871 1.00 94.19 73 LEU A N 1
ATOM 577 C CA . LEU A 1 73 ? -6.463 0.459 9.851 1.00 94.19 73 LEU A CA 1
ATOM 578 C C . LEU A 1 73 ? -5.622 0.353 8.572 1.00 94.19 73 LEU A C 1
ATOM 580 O O . LEU A 1 73 ? -5.293 1.388 7.995 1.00 94.1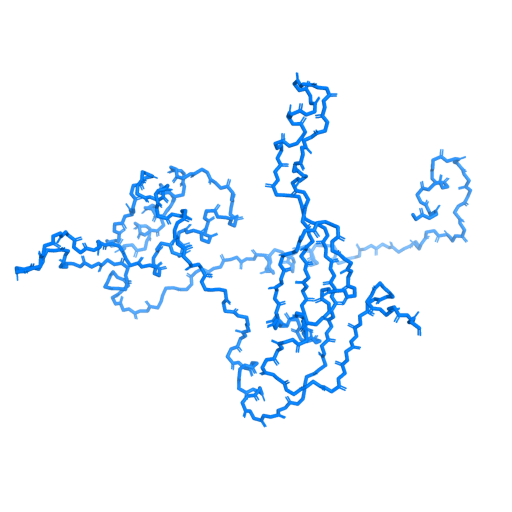9 73 LEU A O 1
ATOM 584 N N . GLU A 1 74 ? -5.333 -0.862 8.099 1.00 93.12 74 GLU A N 1
ATOM 585 C CA . GLU A 1 74 ? -4.674 -1.122 6.813 1.00 93.12 74 GLU A CA 1
ATOM 586 C C . GLU A 1 74 ? -5.492 -0.576 5.648 1.00 93.12 74 GLU A C 1
ATOM 588 O O . GLU A 1 74 ? -4.942 0.135 4.807 1.00 93.12 74 GLU A O 1
ATOM 593 N N . LEU A 1 75 ? -6.806 -0.823 5.624 1.00 91.50 75 LEU A N 1
ATOM 594 C CA .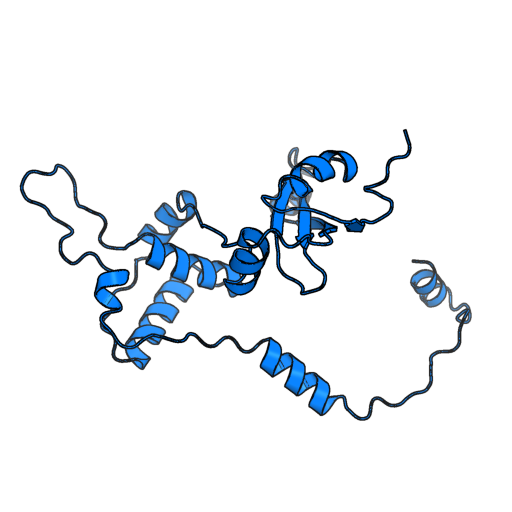 LEU A 1 75 ? -7.692 -0.267 4.603 1.00 91.50 75 LEU A CA 1
ATOM 595 C C . LEU A 1 75 ? -7.564 1.262 4.551 1.00 91.50 75 LEU A C 1
ATOM 597 O O . LEU A 1 75 ? -7.235 1.820 3.505 1.00 91.50 75 LEU A O 1
ATOM 601 N N . ILE A 1 76 ? -7.755 1.948 5.683 1.00 94.06 76 ILE A N 1
ATOM 602 C CA . ILE A 1 76 ? -7.668 3.416 5.746 1.00 94.06 76 ILE A CA 1
ATOM 603 C C . ILE A 1 76 ? -6.259 3.896 5.367 1.00 94.06 76 ILE A C 1
ATOM 605 O O . ILE A 1 76 ? -6.122 4.906 4.674 1.00 94.06 76 ILE A O 1
ATOM 609 N N . PHE A 1 77 ? -5.209 3.179 5.779 1.00 93.69 77 PHE A N 1
ATOM 610 C CA . PHE A 1 77 ? -3.828 3.494 5.416 1.00 93.69 77 PHE A CA 1
ATOM 611 C C . PHE A 1 77 ? -3.600 3.412 3.903 1.00 93.69 77 PHE A C 1
ATOM 613 O O . PHE A 1 77 ? -2.983 4.313 3.332 1.00 93.69 77 PHE A O 1
ATOM 620 N N . ILE A 1 78 ? -4.142 2.391 3.235 1.00 90.44 78 ILE A N 1
ATOM 621 C CA . ILE A 1 78 ? -4.066 2.247 1.777 1.00 90.44 78 ILE A CA 1
ATOM 622 C C . ILE A 1 78 ? -4.708 3.457 1.098 1.00 90.44 78 ILE A C 1
ATOM 624 O O . ILE A 1 78 ? -4.064 4.079 0.256 1.00 90.44 78 ILE A O 1
ATOM 628 N N . PHE A 1 79 ? -5.916 3.866 1.502 1.00 90.75 79 PHE A N 1
ATOM 629 C CA . PHE A 1 79 ? -6.554 5.070 0.950 1.00 90.75 79 PHE A CA 1
ATOM 630 C C . PHE A 1 79 ? -5.740 6.336 1.217 1.00 90.75 79 PHE A C 1
ATOM 632 O O . PHE A 1 79 ? -5.507 7.137 0.311 1.00 90.75 79 PHE A O 1
ATOM 639 N N . TYR A 1 80 ? -5.269 6.502 2.452 1.00 92.75 80 TYR A N 1
ATOM 640 C CA . TYR A 1 80 ? -4.433 7.628 2.851 1.00 92.75 80 TYR A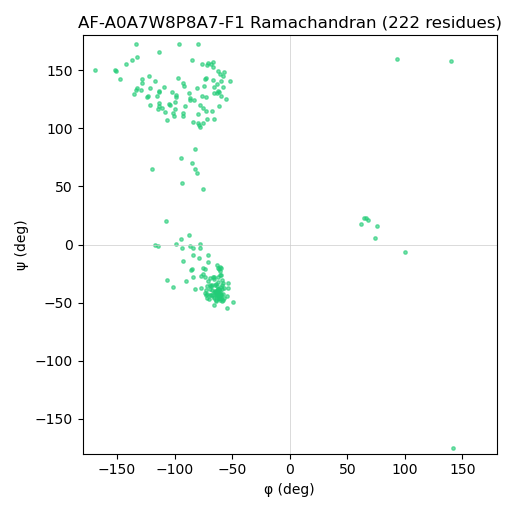 CA 1
ATOM 641 C C . TYR A 1 80 ? -3.191 7.760 1.956 1.00 92.75 80 TYR A C 1
ATOM 643 O O . TYR A 1 80 ? -2.870 8.857 1.494 1.00 92.75 80 TYR A O 1
ATOM 651 N N . ARG A 1 81 ? -2.511 6.644 1.665 1.00 89.44 81 ARG A N 1
ATOM 652 C CA . ARG A 1 81 ? -1.309 6.625 0.820 1.00 89.44 81 ARG A CA 1
ATOM 653 C C . ARG A 1 81 ? -1.620 6.732 -0.670 1.00 89.44 81 ARG A C 1
ATOM 655 O O . ARG A 1 81 ? -0.872 7.408 -1.369 1.00 89.44 81 ARG A O 1
ATOM 662 N N . LEU A 1 82 ? -2.700 6.110 -1.141 1.00 86.88 82 LEU A N 1
ATOM 663 C CA . LEU A 1 82 ? -3.085 6.097 -2.553 1.00 86.88 82 LEU A CA 1
ATOM 664 C C . LEU A 1 82 ? -3.523 7.483 -3.037 1.00 86.88 82 LEU A C 1
ATOM 666 O O . LEU A 1 82 ? -3.118 7.916 -4.112 1.00 86.88 82 LEU A O 1
ATOM 670 N N . PHE A 1 83 ? -4.319 8.191 -2.233 1.00 87.56 83 PHE A N 1
ATOM 671 C CA . PHE A 1 83 ? -4.844 9.509 -2.597 1.00 87.56 83 PHE A CA 1
ATOM 672 C C . PHE A 1 83 ? -3.979 10.674 -2.105 1.00 87.56 83 PHE A C 1
ATOM 674 O O . PHE A 1 83 ? -4.156 11.806 -2.556 1.00 87.56 83 PHE A O 1
ATOM 681 N N . GLY A 1 84 ? -3.043 10.424 -1.184 1.00 88.25 84 GLY A N 1
ATOM 682 C CA . GLY A 1 84 ? -2.163 11.458 -0.633 1.00 88.25 84 GLY A CA 1
ATOM 683 C C . GLY A 1 84 ? -2.902 12.537 0.167 1.00 88.25 84 GLY A C 1
ATOM 684 O O . GLY A 1 84 ? -2.407 13.656 0.302 1.00 88.25 84 GLY A O 1
ATOM 685 N N . TRP A 1 85 ? -4.098 12.227 0.672 1.00 91.06 85 TRP A N 1
ATOM 686 C CA . TRP A 1 85 ? -4.912 13.146 1.467 1.00 91.06 85 TRP A CA 1
ATOM 687 C C . TRP A 1 85 ? -4.391 13.286 2.896 1.00 91.06 85 TRP A C 1
ATOM 689 O O . TRP A 1 85 ? -3.762 12.382 3.433 1.00 91.06 85 TRP A O 1
ATOM 699 N N . GLY A 1 86 ? -4.688 14.406 3.558 1.00 92.12 86 GLY A N 1
ATOM 700 C CA . GLY A 1 86 ? -4.384 14.569 4.980 1.00 92.12 86 GLY A CA 1
ATOM 701 C C . GLY A 1 86 ? -5.216 13.626 5.859 1.00 92.12 86 GLY A C 1
ATOM 702 O O . GLY A 1 86 ? -6.350 13.297 5.522 1.00 92.12 86 GLY A O 1
ATOM 703 N N . MET A 1 87 ? -4.701 13.246 7.036 1.00 93.62 87 MET A N 1
ATOM 704 C CA . MET A 1 87 ? -5.381 12.298 7.943 1.00 93.62 87 MET A CA 1
ATOM 705 C C . MET A 1 87 ? -6.825 12.706 8.290 1.00 93.62 87 MET A C 1
ATOM 707 O O . MET A 1 87 ? -7.712 11.866 8.334 1.00 93.62 87 MET A O 1
ATOM 711 N N . ARG A 1 88 ? -7.099 14.006 8.471 1.00 94.94 88 ARG A N 1
ATOM 712 C CA . ARG A 1 88 ? -8.471 14.494 8.718 1.00 94.94 88 ARG A CA 1
ATOM 713 C C . ARG A 1 88 ? -9.384 14.347 7.498 1.00 94.94 88 ARG A C 1
ATOM 715 O O . ARG A 1 88 ? -10.563 14.057 7.660 1.00 94.94 88 ARG A O 1
ATOM 722 N N . GLN A 1 89 ? -8.841 14.541 6.297 1.00 95.75 89 GLN A N 1
ATOM 723 C CA . GLN A 1 89 ? -9.593 14.399 5.050 1.00 95.75 89 GLN A CA 1
ATOM 724 C C . GLN A 1 89 ? -9.949 12.937 4.805 1.00 95.75 89 GLN A C 1
ATOM 726 O O . GLN A 1 89 ? -11.096 12.654 4.483 1.00 95.75 89 GLN A O 1
ATOM 731 N N . ILE A 1 90 ? -9.011 12.007 5.023 1.00 95.38 90 ILE A N 1
ATOM 732 C CA . ILE A 1 90 ? -9.315 10.582 4.862 1.00 95.38 90 ILE A CA 1
ATOM 733 C C . ILE A 1 90 ? -10.310 10.087 5.918 1.00 95.38 90 ILE A C 1
ATOM 735 O O . ILE A 1 90 ? -11.227 9.355 5.566 1.00 95.38 90 ILE A O 1
ATOM 739 N N . THR A 1 91 ? -10.214 10.540 7.175 1.00 95.06 91 THR A N 1
ATOM 740 C CA . THR A 1 91 ? -11.233 10.235 8.194 1.00 95.06 91 THR A CA 1
ATOM 741 C C . THR A 1 91 ? -12.622 10.709 7.751 1.00 95.06 91 THR A C 1
ATOM 743 O O . THR A 1 91 ? -13.577 9.940 7.819 1.00 95.06 91 THR A O 1
ATOM 746 N N . GLY A 1 92 ? -12.741 11.949 7.259 1.00 95.38 92 GLY A N 1
ATOM 747 C CA . GLY A 1 92 ? -14.012 12.480 6.755 1.00 95.38 92 GLY A CA 1
ATOM 748 C C . GLY A 1 92 ? -14.534 11.718 5.535 1.00 95.38 92 GLY A C 1
ATOM 749 O O . GLY A 1 92 ? -15.706 11.356 5.491 1.00 95.38 92 GLY A O 1
ATOM 750 N N . HIS A 1 93 ? -13.651 11.401 4.587 1.00 93.50 93 HIS A N 1
ATOM 751 C CA . HIS A 1 93 ? -14.000 10.630 3.397 1.00 93.50 93 HIS A CA 1
ATOM 752 C C . HIS A 1 93 ? -14.510 9.228 3.744 1.00 93.50 93 HIS A C 1
ATOM 754 O O . HIS A 1 93 ? -15.541 8.815 3.229 1.00 93.50 93 HIS A O 1
ATOM 760 N N . MET A 1 94 ? -13.829 8.507 4.641 1.00 94.06 94 MET A N 1
ATOM 761 C CA . MET A 1 94 ? -14.264 7.173 5.070 1.00 94.06 94 MET A CA 1
ATOM 762 C C . MET A 1 94 ? -15.615 7.226 5.790 1.00 94.06 94 MET A C 1
ATOM 764 O O . MET A 1 94 ? -16.439 6.337 5.606 1.00 94.06 94 MET A O 1
ATOM 768 N N . HIS A 1 95 ? -15.874 8.287 6.561 1.00 94.62 95 HIS A N 1
ATOM 769 C CA . HIS A 1 95 ? -17.157 8.471 7.238 1.00 94.62 95 HIS A CA 1
ATOM 770 C C . HIS A 1 95 ? -18.297 8.638 6.224 1.00 94.62 95 HIS A C 1
ATOM 772 O O . HIS A 1 95 ? -19.314 7.953 6.305 1.00 94.62 95 HIS A O 1
ATOM 778 N N . GLU A 1 96 ? -18.116 9.515 5.234 1.00 94.25 96 GLU A N 1
ATOM 779 C CA . GLU A 1 96 ? -19.084 9.702 4.149 1.00 94.25 96 GLU A CA 1
ATOM 780 C C . GLU A 1 96 ? -19.246 8.433 3.296 1.00 94.25 96 GLU A C 1
ATOM 782 O O . GLU A 1 96 ? -20.362 8.048 2.952 1.00 94.25 96 GLU A O 1
ATOM 787 N N . PHE A 1 97 ? -18.146 7.735 3.008 1.00 92.19 97 PHE A N 1
ATOM 788 C CA . PHE A 1 97 ? -18.135 6.505 2.219 1.00 92.19 97 PHE A CA 1
ATOM 789 C C . PHE A 1 97 ? -19.014 5.398 2.822 1.00 92.19 97 PHE A C 1
ATOM 791 O O . PHE A 1 97 ? -19.741 4.728 2.077 1.00 92.19 97 PHE A O 1
ATOM 798 N N . TRP A 1 98 ? -18.956 5.210 4.146 1.00 92.31 98 TRP A N 1
ATOM 799 C CA . TRP A 1 98 ? -19.798 4.247 4.861 1.00 92.31 98 TRP A CA 1
ATOM 800 C C . TRP A 1 98 ? -21.249 4.715 4.970 1.00 92.31 98 TRP A C 1
ATOM 802 O O . TRP A 1 98 ? -22.161 3.929 4.708 1.00 92.31 98 TRP A O 1
ATOM 812 N N . ALA A 1 99 ? -21.469 6.004 5.250 1.00 92.56 99 ALA A N 1
ATOM 813 C CA . ALA A 1 99 ? -22.806 6.586 5.332 1.00 92.56 99 ALA A CA 1
ATOM 814 C C . ALA A 1 99 ? -23.588 6.439 4.014 1.00 92.56 99 ALA A C 1
ATOM 816 O O . ALA A 1 99 ? -24.746 6.025 4.029 1.00 92.56 99 ALA A O 1
ATOM 817 N N . LEU A 1 100 ? -22.945 6.682 2.865 1.00 92.25 100 LEU A N 1
ATOM 818 C CA . LEU A 1 100 ? -23.551 6.503 1.536 1.00 92.25 100 LEU A CA 1
ATOM 819 C C . LEU A 1 100 ? -23.933 5.047 1.224 1.00 92.25 100 LEU A C 1
ATOM 821 O O . LEU A 1 100 ? -24.724 4.802 0.316 1.00 92.25 100 LEU A O 1
ATOM 825 N N . ARG A 1 101 ? -23.383 4.081 1.966 1.00 88.69 101 ARG A N 1
ATOM 826 C CA . ARG A 1 101 ? -23.712 2.650 1.869 1.00 88.69 101 ARG A CA 1
ATOM 827 C C . ARG A 1 101 ? -24.697 2.188 2.942 1.00 88.69 101 ARG A C 1
ATOM 829 O O . ARG A 1 101 ? -25.024 1.009 2.977 1.00 88.69 101 ARG A O 1
ATOM 836 N N . GLY A 1 102 ? -25.152 3.089 3.814 1.00 90.19 102 GLY A N 1
ATOM 837 C CA . GLY A 1 102 ? -26.021 2.747 4.940 1.00 90.19 102 GLY A CA 1
ATOM 838 C C . GLY A 1 102 ? -25.340 1.869 5.993 1.00 90.19 102 GLY A C 1
ATOM 839 O O . GLY A 1 102 ? -26.026 1.154 6.717 1.00 90.19 102 GLY A O 1
ATOM 840 N N . LEU A 1 103 ? -24.005 1.893 6.069 1.00 90.00 103 LEU A N 1
ATOM 841 C CA . LEU A 1 103 ? -23.231 1.083 7.009 1.00 90.00 103 LEU A CA 1
ATOM 842 C C . LEU A 1 103 ? -22.824 1.923 8.225 1.00 90.00 103 LEU A C 1
ATOM 844 O O . LEU A 1 103 ? -22.130 2.930 8.089 1.00 90.00 103 LEU A O 1
ATOM 848 N N . ASP A 1 104 ? -23.212 1.482 9.423 1.00 90.56 104 ASP A N 1
ATOM 849 C CA . ASP A 1 104 ? -22.834 2.104 10.701 1.00 90.56 104 ASP A CA 1
ATOM 850 C C . ASP A 1 104 ? -21.438 1.641 11.158 1.00 90.56 104 ASP A C 1
ATOM 852 O O . ASP A 1 104 ? -21.267 0.916 12.142 1.00 90.56 104 ASP A O 1
ATOM 856 N N . ILE A 1 105 ? -20.422 2.016 10.380 1.00 92.69 105 ILE A N 1
ATOM 857 C CA . ILE A 1 105 ? -19.017 1.710 10.659 1.00 92.69 105 ILE A CA 1
ATOM 858 C C . ILE A 1 105 ? -18.330 2.997 11.119 1.00 92.69 105 ILE A C 1
ATOM 860 O O . ILE A 1 105 ? -18.052 3.902 10.330 1.00 92.69 105 ILE A O 1
ATOM 864 N N . GLY A 1 106 ? -18.029 3.066 12.417 1.00 92.81 106 GLY A N 1
ATOM 865 C CA . GLY A 1 106 ? -17.251 4.152 13.008 1.00 92.81 106 GLY A CA 1
ATOM 866 C C . GLY A 1 106 ? -15.873 4.307 12.357 1.00 92.81 106 GLY A C 1
ATOM 867 O O . GLY A 1 106 ? -15.258 3.337 11.909 1.00 92.81 106 GLY A O 1
ATOM 868 N N . VAL A 1 107 ? -15.365 5.539 12.308 1.00 94.88 107 VAL A N 1
ATOM 869 C CA . VAL A 1 107 ? -14.054 5.848 11.722 1.00 94.88 107 VAL A CA 1
ATOM 870 C C . VAL A 1 107 ? -13.089 6.334 12.810 1.00 94.88 107 VAL A C 1
ATOM 872 O O . VAL A 1 107 ? -13.444 7.229 13.582 1.00 94.88 107 VAL A O 1
ATOM 875 N N . PRO A 1 108 ? -11.853 5.801 12.867 1.00 94.44 108 PRO A N 1
ATOM 876 C CA . PRO A 1 108 ? -10.809 6.272 13.768 1.00 94.44 108 PRO A CA 1
ATOM 877 C C . PRO A 1 108 ? -10.567 7.783 13.678 1.00 94.44 108 PRO A C 1
ATOM 879 O O . PRO A 1 108 ? -10.510 8.368 12.591 1.00 94.44 108 PRO A O 1
ATOM 882 N N . SER A 1 109 ? -10.336 8.414 14.830 1.00 93.62 109 SER A N 1
ATOM 883 C CA . SER A 1 109 ? -9.919 9.816 14.884 1.00 93.62 109 SER A CA 1
ATOM 884 C C . SER A 1 109 ? -8.520 10.002 14.285 1.00 93.62 109 SER A C 1
ATOM 886 O O . SER A 1 109 ? -7.698 9.084 14.279 1.00 93.62 109 SER A O 1
ATOM 888 N N . PHE A 1 110 ? -8.205 11.220 13.830 1.00 92.62 110 PHE A N 1
ATOM 889 C CA . PHE A 1 110 ? -6.885 11.510 13.255 1.00 92.62 110 PHE A CA 1
ATOM 890 C C . PHE A 1 110 ? -5.733 11.225 14.237 1.00 92.62 110 PHE A C 1
ATOM 892 O O . PHE A 1 110 ? -4.654 10.830 13.808 1.00 92.62 110 PHE A O 1
ATOM 899 N N . GLY A 1 111 ? -5.954 11.434 15.542 1.00 91.69 111 GLY A N 1
ATOM 900 C CA . GLY A 1 111 ? -4.950 11.178 16.575 1.00 91.69 111 GLY A CA 1
ATOM 901 C C . GLY A 1 111 ? -4.628 9.690 16.671 1.00 91.69 111 GLY A C 1
ATOM 902 O O . GLY A 1 111 ? -3.459 9.313 16.623 1.00 91.69 111 GLY A O 1
ATOM 903 N N . LEU A 1 112 ? -5.671 8.854 16.680 1.00 91.94 112 LEU A N 1
ATOM 904 C CA . LEU A 1 112 ? -5.524 7.403 16.662 1.00 91.94 112 LEU A CA 1
ATOM 905 C C . LEU A 1 112 ? -4.821 6.934 15.380 1.00 91.94 112 LEU A C 1
ATOM 907 O O . LEU A 1 112 ? -3.880 6.151 15.452 1.00 91.94 112 LEU A O 1
ATOM 911 N N . LEU A 1 113 ? -5.225 7.439 14.208 1.00 94.25 113 LEU A N 1
ATOM 912 C CA . LEU A 1 113 ? -4.561 7.093 12.945 1.00 94.25 113 LEU A CA 1
ATOM 913 C C . LEU A 1 113 ? -3.079 7.484 12.952 1.00 94.25 113 LEU A C 1
ATOM 915 O O . LEU A 1 113 ? -2.243 6.694 12.526 1.00 94.25 113 LEU A O 1
ATOM 919 N N . SER A 1 114 ? -2.738 8.668 13.466 1.00 91.31 114 SER A N 1
ATOM 920 C CA . SER A 1 114 ? -1.351 9.135 13.529 1.00 91.31 114 SER A CA 1
ATOM 921 C C . SER A 1 114 ? -0.463 8.231 14.382 1.00 91.31 114 SER A C 1
ATOM 923 O O . SER A 1 114 ? 0.696 8.010 14.034 1.00 91.31 114 SER A O 1
ATOM 925 N N . GLU A 1 115 ? -0.984 7.725 15.496 1.00 90.50 115 GLU A N 1
ATOM 926 C CA . GLU A 1 115 ? -0.264 6.797 16.365 1.00 90.50 115 GLU A CA 1
ATOM 927 C C . GLU A 1 115 ? -0.142 5.414 15.717 1.00 90.50 115 GLU A C 1
ATOM 929 O O . GLU A 1 115 ? 0.938 4.817 15.672 1.00 90.50 115 GLU A O 1
ATOM 934 N N . ARG A 1 116 ? -1.247 4.915 15.155 1.00 91.81 116 ARG A N 1
ATOM 935 C CA . ARG A 1 116 ? -1.317 3.564 14.597 1.00 91.81 116 ARG A CA 1
ATOM 936 C C . ARG A 1 116 ? -0.540 3.427 13.299 1.00 91.81 116 ARG A C 1
ATOM 938 O O . ARG A 1 116 ? 0.211 2.473 13.172 1.00 91.81 116 ARG A O 1
ATOM 945 N N . PHE A 1 117 ? -0.615 4.382 12.375 1.00 92.06 117 PHE A N 1
ATOM 946 C CA . PHE A 1 117 ? 0.090 4.303 11.086 1.00 92.06 117 PHE A CA 1
ATOM 947 C C . PHE A 1 117 ? 1.610 4.205 11.220 1.00 92.06 117 PHE A C 1
ATOM 949 O O . PHE A 1 117 ? 2.268 3.702 10.318 1.00 92.06 117 PHE A O 1
ATOM 956 N N . ARG A 1 118 ? 2.179 4.658 12.342 1.00 87.06 118 ARG A N 1
ATOM 957 C CA . ARG A 1 118 ? 3.608 4.498 12.628 1.00 87.06 118 ARG A CA 1
ATOM 958 C C . ARG A 1 118 ? 3.996 3.048 12.937 1.00 87.06 118 ARG A C 1
ATOM 960 O O . ARG A 1 118 ? 5.136 2.671 12.698 1.00 87.06 118 ARG A O 1
ATOM 967 N N . THR A 1 119 ? 3.086 2.283 13.533 1.00 88.56 119 THR A N 1
ATOM 968 C CA . THR A 1 119 ? 3.335 0.924 14.052 1.00 88.56 119 THR A CA 1
ATOM 969 C C . THR A 1 119 ? 2.558 -0.151 13.299 1.00 88.56 119 THR A C 1
ATOM 971 O O . THR A 1 119 ? 2.674 -1.327 13.623 1.00 88.56 119 THR A O 1
ATOM 974 N N . LEU A 1 120 ? 1.749 0.251 12.319 1.00 90.19 120 LEU A N 1
ATOM 975 C CA . LEU A 1 120 ? 0.955 -0.643 11.499 1.00 90.19 120 LEU A CA 1
ATOM 976 C C . LEU A 1 120 ? 1.874 -1.385 10.529 1.00 90.19 120 LEU A C 1
ATOM 978 O O . LEU A 1 120 ? 2.467 -0.779 9.637 1.00 90.19 120 LEU A O 1
ATOM 982 N N . GLU A 1 121 ? 1.969 -2.696 10.701 1.00 86.31 121 GLU A N 1
ATOM 983 C CA . GLU A 1 121 ? 2.590 -3.575 9.719 1.00 86.31 121 GLU A CA 1
ATOM 984 C C . GLU A 1 121 ? 1.583 -3.830 8.605 1.00 86.31 121 GLU A C 1
ATOM 986 O O . GLU A 1 121 ? 0.555 -4.450 8.842 1.00 86.31 121 GLU A O 1
ATOM 991 N N . VAL A 1 122 ? 1.865 -3.318 7.407 1.00 81.31 122 VAL A N 1
ATOM 992 C CA . VAL A 1 122 ? 0.998 -3.517 6.243 1.00 81.31 122 VAL A CA 1
ATOM 993 C C . VAL A 1 122 ? 1.476 -4.741 5.486 1.00 81.31 122 VAL A C 1
ATOM 995 O O . VAL A 1 122 ? 2.556 -4.728 4.889 1.00 81.31 122 VAL A O 1
ATOM 998 N N . GLN A 1 123 ? 0.654 -5.784 5.476 1.00 71.69 123 GLN A N 1
ATOM 999 C CA . GLN A 1 123 ? 0.947 -6.988 4.707 1.00 71.69 123 GLN A CA 1
ATOM 1000 C C . GLN A 1 123 ? 0.613 -6.753 3.230 1.00 71.69 123 GLN A C 1
ATOM 1002 O O . GLN A 1 123 ? -0.546 -6.770 2.810 1.00 71.69 123 GLN A O 1
ATOM 1007 N N . VAL A 1 124 ? 1.636 -6.533 2.404 1.00 66.25 124 VAL A N 1
ATOM 1008 C CA . VAL A 1 124 ? 1.460 -6.449 0.949 1.00 66.25 124 VAL A CA 1
ATOM 1009 C C . VAL A 1 124 ? 1.375 -7.871 0.405 1.00 66.25 124 VAL A C 1
ATOM 1011 O O . VAL A 1 124 ? 2.386 -8.558 0.301 1.00 66.25 124 VAL A O 1
ATOM 1014 N N . LYS A 1 125 ? 0.167 -8.331 0.053 1.00 63.88 125 LYS A N 1
ATOM 1015 C CA . LYS A 1 125 ? 0.004 -9.614 -0.647 1.00 63.88 125 LYS A CA 1
ATOM 1016 C C . LYS A 1 125 ? 0.645 -9.521 -2.035 1.00 63.88 125 LYS A C 1
ATOM 1018 O O . LYS A 1 125 ? 0.129 -8.845 -2.923 1.00 63.88 125 LYS A O 1
ATOM 1023 N N . GLN A 1 126 ? 1.772 -10.203 -2.199 1.00 61.16 126 GLN A N 1
ATOM 1024 C CA . GLN A 1 126 ? 2.563 -10.273 -3.428 1.00 61.16 126 GLN A CA 1
ATOM 1025 C C . GLN A 1 126 ? 2.003 -11.367 -4.351 1.00 61.16 126 GLN A C 1
ATOM 1027 O O . GLN A 1 126 ? 2.572 -12.443 -4.483 1.00 61.16 126 GLN A O 1
ATOM 1032 N N . GLY A 1 127 ? 0.818 -11.133 -4.924 1.00 61.59 127 GLY A N 1
ATOM 1033 C CA . GLY A 1 127 ? 0.2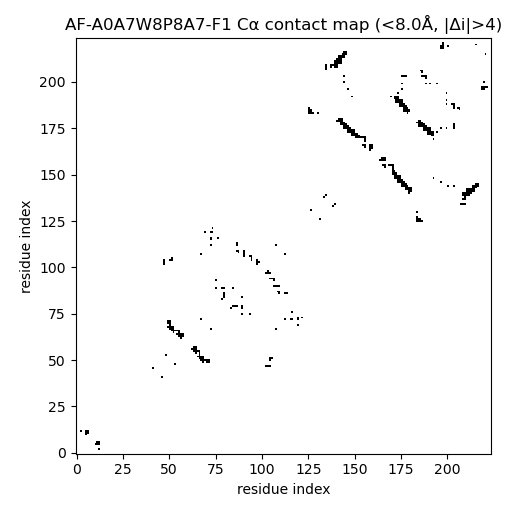64 -12.010 -5.961 1.00 61.59 127 GLY A CA 1
ATOM 1034 C C . GLY A 1 127 ? -1.238 -12.266 -5.865 1.00 61.59 127 GLY A C 1
ATOM 1035 O O . GLY A 1 127 ? -1.871 -12.119 -4.818 1.00 61.59 127 GLY A O 1
ATOM 1036 N N . CYS A 1 128 ? -1.830 -12.655 -6.995 1.00 67.00 128 CYS A N 1
ATOM 1037 C CA . CYS A 1 128 ? -3.222 -13.092 -7.058 1.00 67.00 128 CYS A CA 1
ATOM 1038 C C . CYS A 1 128 ? -3.351 -14.585 -6.698 1.00 67.00 128 CYS A C 1
ATOM 1040 O O . CYS A 1 128 ? -2.396 -15.350 -6.819 1.00 67.00 128 CYS A O 1
ATOM 1042 N N . ALA A 1 129 ? -4.546 -15.029 -6.286 1.00 70.88 129 ALA A N 1
ATOM 1043 C CA . ALA A 1 129 ? -4.793 -16.424 -5.890 1.00 70.88 129 ALA A CA 1
ATOM 1044 C C . ALA A 1 129 ? -4.371 -17.444 -6.966 1.00 70.88 129 ALA A C 1
ATOM 1046 O O . ALA A 1 129 ? -3.871 -18.516 -6.633 1.00 70.88 129 ALA A O 1
ATOM 1047 N N . ARG A 1 130 ? -4.503 -17.065 -8.245 1.00 72.38 130 ARG A N 1
ATOM 1048 C CA . ARG A 1 130 ? -4.063 -17.860 -9.396 1.00 72.38 130 ARG A CA 1
ATOM 1049 C C . ARG A 1 130 ? -2.549 -18.069 -9.415 1.00 72.38 130 ARG A C 1
ATOM 1051 O O . ARG A 1 130 ? -2.099 -19.170 -9.689 1.00 72.38 130 ARG A O 1
ATOM 1058 N N . VAL A 1 131 ? -1.762 -17.035 -9.115 1.00 74.44 131 VAL A N 1
ATOM 1059 C CA . VAL A 1 131 ? -0.295 -17.153 -9.018 1.00 74.44 131 VAL A CA 1
ATOM 1060 C C . VAL A 1 131 ? 0.070 -18.079 -7.872 1.00 74.44 131 VAL A C 1
ATOM 1062 O O . VAL A 1 131 ? 0.826 -19.018 -8.072 1.00 74.44 131 VAL A O 1
ATOM 1065 N N . ALA A 1 132 ? -0.541 -17.883 -6.703 1.00 75.06 132 ALA A N 1
ATOM 1066 C CA . ALA A 1 132 ? -0.298 -18.749 -5.555 1.00 75.06 132 ALA A CA 1
ATOM 1067 C C . ALA A 1 132 ? -0.640 -20.222 -5.854 1.00 75.06 132 ALA A C 1
ATOM 1069 O O . ALA A 1 132 ? 0.018 -21.121 -5.345 1.00 75.06 132 ALA A O 1
ATOM 1070 N N . GLU A 1 133 ? -1.665 -20.487 -6.665 1.00 77.50 133 GLU A N 1
ATOM 1071 C CA . GLU A 1 133 ? -2.015 -21.839 -7.112 1.00 77.50 133 GLU A CA 1
ATOM 1072 C C . GLU A 1 133 ? -0.996 -22.432 -8.087 1.00 77.50 133 GLU A C 1
ATOM 1074 O O . GLU A 1 133 ? -0.543 -23.551 -7.866 1.00 77.50 133 GLU A O 1
ATOM 1079 N N . ARG A 1 134 ? -0.574 -21.672 -9.103 1.00 77.31 134 ARG A N 1
ATOM 1080 C CA . ARG A 1 134 ? 0.478 -22.090 -10.047 1.00 77.31 134 ARG A CA 1
ATOM 1081 C C . ARG A 1 134 ? 1.780 -22.436 -9.325 1.00 77.31 134 ARG A C 1
ATOM 1083 O O . ARG A 1 134 ? 2.352 -23.497 -9.562 1.00 77.31 134 ARG A O 1
ATOM 1090 N N . LEU A 1 135 ? 2.191 -21.583 -8.383 1.00 77.88 135 LEU A N 1
ATOM 1091 C CA . LEU A 1 135 ? 3.373 -21.806 -7.551 1.00 77.88 135 LEU A CA 1
ATOM 1092 C C . LEU A 1 135 ? 3.243 -23.083 -6.707 1.00 77.88 135 LEU A C 1
ATOM 1094 O O . LEU A 1 135 ? 4.159 -23.901 -6.695 1.00 77.88 135 LEU A O 1
ATOM 1098 N N . ARG A 1 136 ? 2.082 -23.320 -6.075 1.00 80.31 136 ARG A N 1
ATOM 1099 C CA . ARG A 1 136 ? 1.814 -24.572 -5.336 1.00 80.31 136 ARG A CA 1
ATOM 1100 C C . ARG A 1 136 ? 1.844 -25.815 -6.225 1.00 80.31 136 ARG A C 1
ATOM 1102 O O . ARG A 1 136 ? 2.227 -26.880 -5.751 1.00 80.31 136 ARG A O 1
ATOM 1109 N N . ASN A 1 137 ? 1.452 -25.687 -7.490 1.00 83.56 137 ASN A N 1
ATOM 1110 C CA . ASN A 1 137 ? 1.495 -26.775 -8.466 1.00 83.56 137 ASN A CA 1
ATOM 1111 C C . ASN A 1 137 ? 2.911 -27.026 -9.021 1.00 83.56 137 ASN A C 1
ATOM 1113 O O . ASN A 1 137 ? 3.090 -27.923 -9.843 1.00 83.56 137 ASN A O 1
ATOM 1117 N N . GLY A 1 138 ? 3.915 -26.264 -8.572 1.00 80.81 138 GLY A N 1
ATOM 1118 C CA . GLY A 1 138 ? 5.309 -26.414 -8.985 1.00 80.81 138 GLY A CA 1
ATOM 1119 C C . GLY A 1 138 ? 5.603 -25.867 -10.381 1.00 80.81 138 GLY A C 1
ATOM 1120 O O . GLY A 1 138 ? 6.638 -26.208 -10.959 1.00 80.81 138 GLY A O 1
ATOM 1121 N N . GLU A 1 139 ? 4.710 -25.042 -10.938 1.00 85.19 139 GLU A N 1
ATOM 1122 C CA . GLU A 1 139 ? 4.959 -24.385 -12.218 1.00 85.19 139 GLU A CA 1
ATOM 1123 C C . GLU A 1 139 ? 6.176 -23.469 -12.110 1.00 85.19 139 GLU A C 1
ATOM 1125 O O . GLU A 1 139 ? 6.292 -22.673 -11.174 1.00 85.19 139 GLU A O 1
ATOM 1130 N N . ALA A 1 140 ? 7.076 -23.583 -13.085 1.00 85.38 140 ALA A N 1
ATOM 1131 C CA . ALA A 1 140 ? 8.193 -22.666 -13.175 1.00 85.38 140 ALA A CA 1
ATOM 1132 C C . ALA A 1 140 ? 7.727 -21.286 -13.656 1.00 85.38 140 ALA A C 1
ATOM 1134 O O . ALA A 1 140 ? 6.824 -21.176 -14.491 1.00 85.38 140 ALA A O 1
ATOM 1135 N N . ILE A 1 141 ? 8.342 -20.240 -13.113 1.00 87.25 141 ILE A N 1
ATOM 1136 C CA . ILE A 1 141 ? 8.097 -18.853 -13.495 1.00 87.25 141 ILE A CA 1
ATOM 1137 C C . ILE A 1 141 ? 9.364 -18.231 -14.073 1.00 87.25 141 ILE A C 1
ATOM 1139 O O . ILE A 1 141 ? 10.466 -18.421 -13.554 1.00 87.25 141 ILE A O 1
ATOM 1143 N N . SER A 1 142 ? 9.185 -17.418 -15.109 1.00 89.88 142 SER A N 1
ATOM 1144 C CA . SER A 1 142 ? 10.235 -16.523 -15.578 1.00 89.88 142 SER A CA 1
ATOM 1145 C C . SER A 1 142 ? 10.155 -15.223 -14.789 1.00 89.88 142 SER A C 1
ATOM 1147 O O . SER A 1 142 ? 9.108 -14.579 -14.751 1.00 89.88 142 SER A O 1
ATOM 1149 N N . LEU A 1 143 ? 11.249 -14.833 -14.147 1.00 89.88 143 LEU A N 1
ATOM 1150 C CA . LEU A 1 143 ? 11.318 -13.652 -13.301 1.00 89.88 143 LEU A CA 1
ATOM 1151 C C . LEU A 1 143 ? 11.942 -12.487 -14.068 1.00 89.88 143 LEU A C 1
ATOM 1153 O O . LEU A 1 143 ? 13.034 -12.600 -14.614 1.00 89.88 143 LEU A O 1
ATOM 1157 N N . ILE A 1 144 ? 11.264 -11.351 -14.089 1.00 91.88 144 ILE A N 1
ATOM 1158 C CA . ILE A 1 144 ? 11.735 -10.092 -14.652 1.00 91.88 144 ILE A CA 1
ATOM 1159 C C . ILE A 1 144 ? 12.106 -9.183 -13.484 1.00 91.88 144 ILE A C 1
ATOM 1161 O O . ILE A 1 144 ? 11.260 -8.889 -12.638 1.00 91.88 144 ILE A O 1
ATOM 1165 N N . VAL A 1 145 ? 13.361 -8.748 -13.429 1.00 91.12 145 VAL A N 1
ATOM 1166 C CA . VAL A 1 145 ? 13.899 -7.929 -12.341 1.00 91.12 145 VAL A CA 1
ATOM 1167 C C . VAL A 1 145 ? 14.249 -6.541 -12.858 1.00 91.12 145 VAL A C 1
ATOM 1169 O O . VAL A 1 145 ? 14.923 -6.395 -13.877 1.00 91.12 145 VAL A O 1
ATOM 1172 N N . ASP A 1 146 ? 13.797 -5.525 -12.131 1.00 90.69 146 ASP A N 1
ATOM 1173 C CA . ASP A 1 146 ? 14.091 -4.124 -12.416 1.00 90.69 146 ASP A CA 1
ATOM 1174 C C . ASP A 1 146 ? 14.299 -3.343 -11.112 1.00 90.69 146 ASP A C 1
ATOM 1176 O O . ASP A 1 146 ? 13.799 -3.728 -10.049 1.00 90.69 146 ASP A O 1
ATOM 1180 N N . SER A 1 147 ? 15.044 -2.237 -11.174 1.00 88.44 147 SER A N 1
ATOM 1181 C CA . SER A 1 147 ? 15.118 -1.270 -10.075 1.00 88.44 147 SER A CA 1
ATOM 1182 C C . SER A 1 147 ? 14.702 0.125 -10.514 1.00 88.44 147 SER A C 1
ATOM 1184 O O . SER A 1 147 ? 14.979 0.596 -11.612 1.00 88.44 147 SER A O 1
ATOM 1186 N N . SER A 1 148 ? 14.063 0.844 -9.596 1.00 87.81 148 SER A N 1
ATOM 1187 C CA . SER A 1 148 ? 13.745 2.254 -9.772 1.00 87.81 148 SER A CA 1
ATOM 1188 C C . SER A 1 148 ? 14.205 3.059 -8.568 1.00 87.81 148 SER A C 1
ATOM 1190 O O . SER A 1 148 ? 13.910 2.735 -7.417 1.00 87.81 148 SER A O 1
ATOM 1192 N N . GLY A 1 149 ? 14.877 4.178 -8.836 1.00 87.00 149 GLY A N 1
ATOM 1193 C CA . GLY A 1 149 ? 15.138 5.195 -7.823 1.00 87.00 149 GLY A CA 1
ATOM 1194 C C . GLY A 1 149 ? 13.830 5.842 -7.363 1.00 87.00 149 GLY A C 1
ATOM 1195 O O . GLY A 1 149 ? 13.017 6.282 -8.176 1.00 87.00 149 GLY A O 1
ATOM 1196 N N . MET A 1 150 ? 13.632 5.917 -6.053 1.00 83.69 150 MET A N 1
ATOM 1197 C CA . MET A 1 150 ? 12.485 6.540 -5.402 1.00 83.69 150 MET A CA 1
ATOM 1198 C C . MET A 1 150 ? 12.959 7.646 -4.466 1.00 83.69 150 MET A C 1
ATOM 1200 O O . MET A 1 150 ? 13.879 7.448 -3.677 1.00 83.69 150 MET A O 1
ATOM 1204 N N . ASN A 1 151 ? 12.302 8.804 -4.516 1.00 80.62 151 ASN A N 1
ATOM 1205 C CA . ASN A 1 151 ? 12.545 9.897 -3.581 1.00 80.62 151 ASN A CA 1
ATOM 1206 C C . ASN A 1 151 ? 11.438 9.926 -2.514 1.00 80.62 151 ASN A C 1
ATOM 1208 O O . ASN A 1 151 ? 10.280 10.216 -2.815 1.00 80.62 151 ASN A O 1
ATOM 1212 N N . PHE A 1 152 ? 11.803 9.638 -1.265 1.00 69.31 152 PHE A N 1
ATOM 1213 C CA . PHE A 1 152 ? 10.895 9.540 -0.121 1.00 69.31 152 PHE A CA 1
ATOM 1214 C C . PHE A 1 152 ? 10.764 10.835 0.699 1.00 69.31 152 PHE A C 1
ATOM 1216 O O . PHE A 1 152 ? 10.078 10.841 1.723 1.00 69.31 152 PHE A O 1
ATOM 1223 N N . GLY A 1 153 ? 11.368 11.957 0.288 1.00 63.91 153 GLY A N 1
ATOM 1224 C CA . GLY A 1 153 ? 11.303 13.172 1.096 1.00 63.91 153 GLY A CA 1
ATOM 1225 C C . GLY A 1 153 ? 11.801 14.455 0.442 1.00 63.91 153 GLY A C 1
ATOM 1226 O O . GLY A 1 153 ? 12.750 14.484 -0.326 1.00 63.91 153 GLY A O 1
ATOM 1227 N N . ARG A 1 154 ? 11.198 15.571 0.865 1.00 55.62 154 ARG A N 1
ATOM 1228 C CA . ARG A 1 154 ? 11.686 16.937 0.593 1.00 55.62 154 ARG A CA 1
ATOM 1229 C C . ARG A 1 154 ? 12.753 17.400 1.595 1.00 55.62 154 ARG A C 1
ATOM 1231 O O . ARG A 1 154 ? 13.255 18.514 1.492 1.00 55.62 154 ARG A O 1
ATOM 1238 N N . ALA A 1 155 ? 13.061 16.579 2.604 1.00 55.47 155 ALA A N 1
ATOM 1239 C CA . ALA A 1 155 ? 13.893 16.960 3.745 1.00 55.47 155 ALA A CA 1
ATOM 1240 C C . ALA A 1 155 ? 15.328 17.336 3.349 1.00 55.47 155 ALA A C 1
ATOM 1242 O O . ALA A 1 155 ? 15.858 18.307 3.882 1.00 55.47 155 ALA A O 1
ATOM 1243 N N . SER A 1 156 ? 15.941 16.637 2.389 1.00 56.78 156 SER A N 1
ATOM 1244 C CA . SER A 1 156 ? 17.281 17.000 1.909 1.00 56.78 156 SER A CA 1
ATOM 1245 C C . SER A 1 156 ? 17.288 18.277 1.080 1.00 56.78 156 SER A C 1
ATOM 1247 O O . SER A 1 156 ? 18.224 19.061 1.198 1.00 56.78 156 SER A O 1
ATOM 1249 N N . GLU A 1 157 ? 16.243 18.528 0.288 1.00 59.66 157 GLU A N 1
ATOM 1250 C CA . GLU A 1 157 ? 16.093 19.774 -0.469 1.00 59.66 157 GLU A CA 1
ATOM 1251 C C . GLU A 1 157 ? 15.877 20.961 0.467 1.00 59.66 157 GLU A C 1
ATOM 1253 O O . GLU A 1 157 ? 16.533 21.988 0.316 1.00 59.66 157 GLU A O 1
ATOM 1258 N N . TRP A 1 158 ? 15.031 20.802 1.487 1.00 66.12 158 TRP A N 1
ATOM 1259 C CA . TRP A 1 158 ? 14.848 21.808 2.530 1.00 66.12 158 TRP A CA 1
ATOM 1260 C C . TRP A 1 158 ? 16.137 22.055 3.322 1.00 66.12 158 TRP A C 1
ATOM 1262 O O . TRP A 1 158 ? 16.497 23.203 3.567 1.00 66.12 158 TRP A O 1
ATOM 1272 N N . HIS A 1 159 ? 16.867 20.999 3.695 1.00 64.31 159 HIS A N 1
ATOM 1273 C CA . HIS A 1 159 ? 18.126 21.122 4.431 1.00 64.31 159 HIS A CA 1
ATOM 1274 C C . HIS A 1 159 ? 19.202 21.820 3.589 1.00 64.31 159 HIS A C 1
ATOM 1276 O O . HIS A 1 159 ? 19.893 22.711 4.085 1.00 64.31 159 HIS A O 1
ATOM 1282 N N . ARG A 1 160 ? 19.288 21.486 2.296 1.00 70.06 160 ARG A N 1
ATOM 1283 C CA . ARG A 1 160 ? 20.179 22.145 1.337 1.00 70.06 160 ARG A CA 1
ATOM 1284 C C . ARG A 1 160 ? 19.805 23.616 1.150 1.00 70.06 160 ARG A C 1
ATOM 1286 O O . ARG A 1 160 ? 20.692 24.462 1.186 1.00 70.06 160 ARG A O 1
ATOM 1293 N N . GLN A 1 161 ? 18.514 23.936 1.029 1.00 65.31 161 GLN A N 1
ATOM 1294 C CA . GLN A 1 161 ? 18.027 25.319 0.927 1.00 65.31 161 GLN A CA 1
ATOM 1295 C C . GLN A 1 161 ? 18.276 26.135 2.202 1.00 65.31 161 GLN A C 1
ATOM 1297 O O . GLN A 1 161 ? 18.651 27.299 2.113 1.00 65.31 161 GLN A O 1
ATOM 1302 N N . LYS A 1 162 ? 18.077 25.546 3.387 1.00 73.44 162 LYS A N 1
ATOM 1303 C CA . LYS A 1 162 ? 18.183 26.264 4.665 1.00 73.44 162 LYS A CA 1
ATOM 1304 C C . LYS A 1 162 ? 19.618 26.400 5.170 1.00 73.44 162 LYS A C 1
ATOM 1306 O O . LYS A 1 162 ? 19.959 27.427 5.748 1.00 73.44 162 LYS A O 1
ATOM 1311 N N . TYR A 1 163 ? 20.438 25.366 4.997 1.00 76.00 163 TYR A N 1
ATOM 1312 C CA . TYR A 1 163 ? 21.765 25.278 5.616 1.00 76.00 163 TYR A CA 1
ATOM 1313 C C . TYR A 1 163 ? 22.921 25.227 4.613 1.00 76.00 163 TYR A C 1
ATOM 1315 O O . TYR A 1 163 ? 24.070 25.132 5.047 1.00 76.00 163 TYR A O 1
ATOM 1323 N N . GLY A 1 164 ? 22.648 25.256 3.301 1.00 73.12 164 GLY A N 1
ATOM 1324 C CA . GLY A 1 164 ? 23.676 25.228 2.252 1.00 73.12 164 GLY A CA 1
ATOM 1325 C C . GLY A 1 164 ? 24.525 23.954 2.246 1.00 73.12 164 GLY A C 1
ATOM 1326 O O . GLY A 1 164 ? 25.622 23.947 1.696 1.00 73.12 164 GLY A O 1
ATOM 1327 N N . ARG A 1 165 ? 24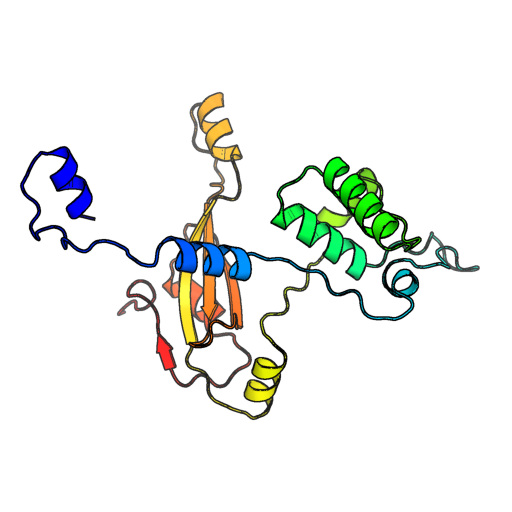.051 22.891 2.905 1.00 71.25 165 ARG A N 1
ATOM 1328 C CA . ARG A 1 165 ? 24.764 21.625 3.083 1.00 71.25 165 ARG A CA 1
ATOM 1329 C C . ARG A 1 165 ? 23.881 20.469 2.659 1.00 71.25 165 ARG A C 1
ATOM 1331 O O . ARG A 1 165 ? 22.689 20.445 2.985 1.00 71.25 165 ARG A O 1
ATOM 1338 N N . ASP A 1 166 ? 24.484 19.510 1.970 1.00 63.19 166 ASP A N 1
ATOM 1339 C CA . ASP A 1 166 ? 23.829 18.244 1.682 1.00 63.19 166 ASP A CA 1
ATOM 1340 C C . ASP A 1 166 ? 23.417 17.570 2.992 1.00 63.19 166 ASP A C 1
ATOM 1342 O O . ASP A 1 166 ? 24.154 17.577 3.981 1.00 63.19 166 ASP A O 1
ATOM 1346 N N . ALA A 1 167 ? 22.190 17.053 3.023 1.00 63.75 167 ALA A N 1
ATOM 1347 C CA . ALA A 1 167 ? 21.747 16.251 4.149 1.00 63.75 167 ALA A CA 1
ATOM 1348 C C . ALA A 1 167 ? 22.579 14.964 4.187 1.00 63.75 167 ALA A C 1
ATOM 1350 O O . ALA A 1 167 ? 22.763 14.322 3.156 1.00 63.75 167 ALA A O 1
ATOM 1351 N N . SER A 1 168 ? 23.043 14.572 5.376 1.00 61.84 168 SER A N 1
ATOM 1352 C CA . SER A 1 168 ? 23.795 13.325 5.577 1.00 61.84 168 SER A CA 1
ATOM 1353 C C . SER A 1 168 ? 22.996 12.072 5.208 1.00 61.84 168 SER A C 1
ATOM 1355 O O . SER A 1 168 ? 23.586 11.034 4.936 1.00 61.84 168 SER A O 1
ATOM 1357 N N . GLN A 1 169 ? 21.665 12.171 5.170 1.00 62.47 169 GLN A N 1
ATOM 1358 C CA . GLN A 1 169 ? 20.780 11.150 4.624 1.00 62.47 169 GLN A CA 1
ATOM 1359 C C . GLN A 1 169 ? 20.074 11.703 3.387 1.00 62.47 169 GLN A C 1
ATOM 1361 O O . GLN A 1 169 ? 19.299 12.664 3.473 1.00 62.47 169 GLN A O 1
ATOM 1366 N N . THR A 1 170 ? 20.333 11.095 2.229 1.00 63.16 170 THR A N 1
ATOM 1367 C CA . THR A 1 170 ? 19.563 11.377 1.019 1.00 63.16 170 THR A CA 1
ATOM 1368 C C . THR A 1 170 ? 18.180 10.718 1.143 1.00 63.16 170 THR A C 1
ATOM 1370 O O . THR A 1 170 ? 18.044 9.633 1.716 1.00 63.16 170 THR A O 1
ATOM 1373 N N . PRO A 1 171 ? 17.111 11.369 0.649 1.00 73.00 171 PRO A N 1
ATOM 1374 C CA . PRO A 1 171 ? 15.761 10.815 0.644 1.00 73.00 171 PRO A CA 1
ATOM 1375 C C . PRO A 1 171 ? 15.592 9.790 -0.479 1.00 73.00 171 PRO A C 1
ATOM 1377 O O . PRO A 1 171 ? 14.520 9.207 -0.628 1.00 73.00 171 PRO A O 1
ATOM 1380 N N . TRP A 1 172 ? 16.630 9.614 -1.296 1.00 80.06 172 TRP A N 1
ATOM 1381 C CA . TRP A 1 172 ? 16.669 8.631 -2.349 1.00 80.06 172 TRP A CA 1
ATOM 1382 C C . TRP A 1 172 ? 16.874 7.244 -1.747 1.00 80.06 172 TRP A C 1
ATOM 1384 O O . TRP A 1 172 ? 17.648 7.019 -0.812 1.00 80.06 172 TRP A O 1
ATOM 1394 N N . ARG A 1 173 ? 16.111 6.309 -2.282 1.00 85.06 173 ARG A N 1
ATOM 1395 C CA . ARG A 1 173 ? 16.211 4.875 -2.048 1.00 85.06 173 ARG A CA 1
ATOM 1396 C C . ARG A 1 173 ? 16.045 4.193 -3.394 1.00 85.06 173 ARG A C 1
ATOM 1398 O O . ARG A 1 173 ? 15.466 4.780 -4.310 1.00 85.06 173 ARG A O 1
ATOM 1405 N N . LYS A 1 174 ? 16.518 2.964 -3.518 1.00 87.12 174 LYS A N 1
ATOM 1406 C CA . LYS A 1 174 ? 16.227 2.136 -4.686 1.00 87.12 174 LYS A CA 1
ATOM 1407 C C . LYS A 1 174 ? 15.154 1.133 -4.313 1.00 87.12 174 LYS A C 1
ATOM 1409 O O . LYS A 1 174 ? 15.227 0.504 -3.265 1.00 87.12 174 LYS A O 1
ATOM 1414 N N . MET A 1 175 ? 14.136 1.025 -5.149 1.00 89.62 175 MET A N 1
ATOM 1415 C CA . MET A 1 175 ? 13.163 -0.053 -5.081 1.00 89.62 175 MET A CA 1
ATOM 1416 C C . MET A 1 175 ? 13.553 -1.083 -6.126 1.00 89.62 175 MET A C 1
ATOM 1418 O O . MET A 1 175 ? 13.528 -0.774 -7.313 1.00 89.62 175 MET A O 1
ATOM 1422 N N . HIS A 1 176 ? 13.897 -2.280 -5.676 1.00 88.50 176 HIS A N 1
ATOM 1423 C CA . HIS A 1 176 ? 14.052 -3.455 -6.518 1.00 88.50 176 HIS A CA 1
ATOM 1424 C C . HIS A 1 176 ? 12.717 -4.193 -6.556 1.00 88.50 176 HIS A C 1
ATOM 1426 O O . HIS A 1 176 ? 12.043 -4.332 -5.528 1.00 88.50 176 HIS A O 1
ATOM 1432 N N . LEU A 1 177 ? 12.329 -4.626 -7.746 1.00 88.69 177 LEU A N 1
ATOM 1433 C CA . LEU A 1 177 ? 11.056 -5.266 -8.015 1.00 88.69 177 LEU A CA 1
ATOM 1434 C C . LEU A 1 177 ? 11.297 -6.506 -8.871 1.00 88.69 177 LEU A C 1
ATOM 1436 O O . LEU A 1 177 ? 11.984 -6.428 -9.889 1.00 88.69 177 LEU A O 1
ATOM 1440 N N . SER A 1 178 ? 10.676 -7.619 -8.487 1.00 88.38 178 SER A N 1
ATOM 1441 C CA . SER A 1 178 ? 10.609 -8.820 -9.312 1.00 88.38 178 SER A CA 1
ATOM 1442 C C . SER A 1 178 ? 9.163 -9.129 -9.710 1.00 88.38 178 SER A C 1
ATOM 1444 O O . SER A 1 178 ? 8.256 -9.152 -8.869 1.00 88.38 178 SER A O 1
ATOM 1446 N N . ILE A 1 179 ? 8.934 -9.312 -11.012 1.00 87.62 179 ILE A N 1
ATOM 1447 C CA . ILE A 1 179 ? 7.620 -9.596 -11.606 1.00 87.62 179 ILE A CA 1
ATOM 1448 C C . ILE A 1 179 ? 7.685 -10.765 -12.588 1.00 87.62 179 ILE A C 1
ATOM 1450 O O . ILE A 1 179 ? 8.756 -11.086 -13.081 1.00 87.62 179 ILE A O 1
ATOM 1454 N N . ASP A 1 180 ? 6.552 -11.379 -12.918 1.00 86.81 180 ASP A N 1
ATOM 1455 C CA . ASP A 1 180 ? 6.456 -12.334 -14.035 1.00 86.81 180 ASP A CA 1
ATOM 1456 C C . ASP A 1 180 ? 5.940 -11.665 -15.334 1.00 86.81 180 ASP A C 1
ATOM 1458 O O . ASP A 1 180 ? 5.518 -10.501 -15.308 1.00 86.81 180 ASP A O 1
ATOM 1462 N N . PRO A 1 181 ? 5.944 -12.363 -16.492 1.00 86.19 181 PRO A N 1
ATOM 1463 C CA . PRO A 1 181 ? 5.406 -11.840 -17.752 1.00 86.19 181 PRO A CA 1
ATOM 1464 C C . PRO A 1 181 ? 3.914 -11.490 -17.704 1.00 86.19 181 PRO A C 1
ATOM 1466 O O . PRO A 1 181 ? 3.431 -10.713 -18.530 1.00 86.19 181 PRO A O 1
ATOM 1469 N N . GLU A 1 182 ? 3.176 -12.032 -16.734 1.00 82.69 182 GLU A N 1
ATOM 1470 C CA . GLU A 1 182 ? 1.777 -11.699 -16.481 1.00 82.69 182 GLU A CA 1
ATOM 1471 C C . GLU A 1 182 ? 1.603 -10.486 -15.545 1.00 82.69 182 GLU A C 1
ATOM 1473 O O . GLU A 1 182 ? 0.472 -10.158 -15.181 1.00 82.69 182 GLU A O 1
ATOM 1478 N N . MET A 1 183 ? 2.691 -9.777 -15.217 1.00 80.00 183 MET A N 1
ATOM 1479 C CA . MET A 1 183 ? 2.735 -8.578 -14.371 1.00 80.00 183 MET A CA 1
ATOM 1480 C C . MET A 1 183 ? 2.402 -8.830 -12.894 1.00 80.00 183 MET A C 1
ATOM 1482 O O . MET A 1 183 ? 2.037 -7.892 -12.176 1.00 80.00 183 MET A O 1
ATOM 1486 N N . ASN A 1 184 ? 2.520 -10.068 -12.410 1.00 82.69 184 ASN A N 1
ATOM 1487 C CA . ASN A 1 184 ? 2.374 -10.342 -10.984 1.00 82.69 184 ASN A CA 1
ATOM 1488 C C . ASN A 1 184 ? 3.673 -10.013 -10.258 1.00 82.69 184 ASN A C 1
ATOM 1490 O O . ASN A 1 184 ? 4.751 -10.382 -10.710 1.00 82.69 184 ASN A O 1
ATOM 1494 N N . VAL A 1 185 ? 3.555 -9.328 -9.122 1.00 83.69 185 VAL A N 1
ATOM 1495 C CA . VAL A 1 185 ? 4.691 -8.990 -8.263 1.00 83.69 185 VAL A CA 1
ATOM 1496 C C . VAL A 1 185 ? 5.015 -10.168 -7.358 1.00 83.69 185 VAL A C 1
ATOM 1498 O O . VAL A 1 185 ? 4.143 -10.595 -6.605 1.00 83.69 185 VAL A O 1
ATOM 1501 N N . HIS A 1 186 ? 6.264 -10.631 -7.405 1.00 81.75 186 HIS A N 1
ATOM 1502 C CA . HIS A 1 186 ? 6.773 -11.740 -6.592 1.00 81.75 186 HIS A CA 1
ATOM 1503 C C . HIS A 1 186 ? 7.602 -11.261 -5.405 1.00 81.75 186 HIS A C 1
ATOM 1505 O O . HIS A 1 186 ? 7.514 -11.847 -4.333 1.00 81.75 186 HIS A O 1
ATOM 1511 N N . HIS A 1 187 ? 8.377 -10.185 -5.562 1.00 84.75 187 HIS A N 1
ATOM 1512 C CA . HIS A 1 187 ? 9.132 -9.598 -4.460 1.00 84.75 187 HIS A CA 1
ATOM 1513 C C . HIS A 1 187 ? 9.371 -8.095 -4.650 1.00 84.75 187 HIS A C 1
ATOM 1515 O O . HIS A 1 187 ? 9.466 -7.591 -5.771 1.00 84.75 187 HIS A O 1
ATOM 1521 N N . ILE A 1 188 ? 9.474 -7.373 -3.531 1.00 86.44 188 ILE A N 1
ATOM 1522 C CA . ILE A 1 188 ? 9.847 -5.955 -3.480 1.00 86.44 188 ILE A CA 1
ATOM 1523 C C . ILE A 1 188 ? 10.864 -5.777 -2.357 1.00 86.44 188 ILE A C 1
ATOM 1525 O O . ILE A 1 188 ? 10.574 -6.131 -1.215 1.00 86.44 188 ILE A O 1
ATOM 1529 N N . ALA A 1 189 ? 11.991 -5.130 -2.649 1.00 86.19 189 ALA A N 1
ATOM 1530 C CA . ALA A 1 189 ? 12.921 -4.661 -1.625 1.00 86.19 189 ALA A CA 1
ATOM 1531 C C . ALA A 1 189 ? 13.249 -3.183 -1.822 1.00 86.19 189 ALA A C 1
ATOM 1533 O O . ALA A 1 189 ? 13.404 -2.707 -2.946 1.00 86.19 189 ALA A O 1
ATOM 1534 N N . ILE A 1 190 ? 13.386 -2.457 -0.714 1.00 86.00 190 ILE A N 1
ATOM 1535 C CA . ILE A 1 190 ? 13.837 -1.066 -0.714 1.00 86.00 190 ILE A CA 1
ATOM 1536 C C . ILE A 1 190 ? 15.226 -1.023 -0.085 1.00 86.00 190 ILE A C 1
ATOM 1538 O O . ILE A 1 190 ? 15.388 -1.352 1.089 1.00 86.00 190 ILE A O 1
ATOM 1542 N N . THR A 1 191 ? 16.216 -0.601 -0.861 1.00 85.19 191 THR A N 1
ATOM 1543 C CA . THR A 1 191 ? 17.623 -0.491 -0.464 1.00 85.19 191 THR A CA 1
ATOM 1544 C C . THR A 1 191 ? 18.066 0.973 -0.427 1.00 85.19 191 THR A C 1
ATOM 1546 O O . THR A 1 191 ? 17.381 1.889 -0.906 1.00 85.19 191 THR A O 1
ATOM 1549 N N . GLU A 1 192 ? 19.216 1.222 0.195 1.00 82.81 192 GLU A N 1
ATOM 1550 C CA . GLU A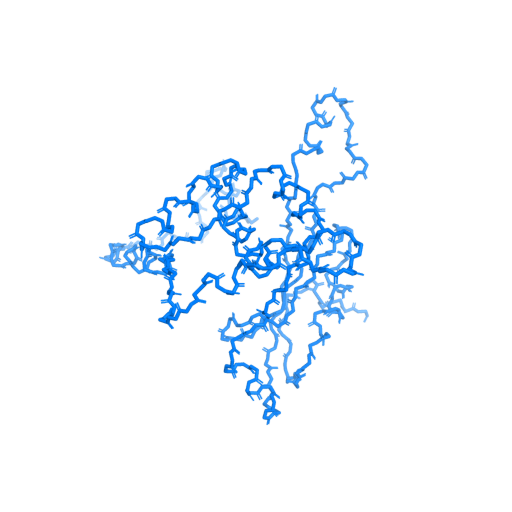 1 192 ? 19.867 2.528 0.137 1.00 82.81 192 GLU A CA 1
ATOM 1551 C C . GLU A 1 192 ? 20.390 2.829 -1.275 1.00 82.81 192 GLU A C 1
ATOM 1553 O O . GLU A 1 192 ? 20.658 1.936 -2.073 1.00 82.81 192 GLU A O 1
ATOM 1558 N N . GLU A 1 193 ? 20.537 4.114 -1.600 1.00 80.06 193 GLU A N 1
ATOM 1559 C CA . GLU A 1 193 ? 20.961 4.579 -2.930 1.00 80.06 193 GLU A CA 1
ATOM 1560 C C . GLU A 1 193 ? 22.334 4.030 -3.366 1.00 80.06 193 GLU A C 1
ATOM 1562 O O . GLU A 1 193 ? 22.575 3.824 -4.556 1.00 80.06 193 GLU A O 1
ATOM 1567 N N . ASN A 1 194 ? 23.225 3.779 -2.406 1.00 79.69 194 ASN A N 1
ATOM 1568 C CA . ASN A 1 194 ? 24.581 3.273 -2.621 1.00 79.69 194 ASN A CA 1
ATOM 1569 C C . ASN A 1 194 ? 24.649 1.759 -2.886 1.00 79.69 194 ASN A C 1
ATOM 1571 O O . ASN A 1 194 ? 25.706 1.275 -3.289 1.00 79.69 194 ASN A O 1
ATOM 1575 N N . VAL A 1 195 ? 23.561 1.016 -2.671 1.00 81.81 195 VAL A N 1
ATOM 1576 C CA . VAL A 1 195 ? 23.508 -0.421 -2.957 1.00 81.81 195 VAL A CA 1
ATOM 1577 C C . VAL A 1 195 ? 23.453 -0.609 -4.475 1.00 81.81 195 VAL A C 1
ATOM 1579 O O . VAL A 1 195 ? 22.639 0.022 -5.159 1.00 81.81 195 VAL A O 1
ATOM 1582 N N . SER A 1 196 ? 24.359 -1.421 -5.029 1.00 81.81 196 SER A N 1
ATOM 1583 C CA . SER A 1 196 ? 24.358 -1.751 -6.460 1.00 81.81 196 SER A CA 1
ATOM 1584 C C . SER A 1 196 ? 23.182 -2.661 -6.812 1.00 81.81 196 SER A C 1
ATOM 1586 O O . SER A 1 196 ? 22.660 -3.378 -5.958 1.00 81.81 196 SER A O 1
ATOM 1588 N N . ASP A 1 197 ? 22.763 -2.641 -8.077 1.00 81.75 197 ASP A N 1
ATOM 1589 C CA . ASP A 1 197 ? 21.642 -3.468 -8.532 1.00 81.75 197 ASP A CA 1
ATOM 1590 C C . ASP A 1 197 ? 21.971 -4.966 -8.439 1.00 81.75 197 ASP A C 1
ATOM 1592 O O . ASP A 1 197 ? 21.177 -5.741 -7.912 1.00 81.75 197 ASP A O 1
ATOM 1596 N N . GLU A 1 198 ? 23.205 -5.342 -8.779 1.00 81.00 198 GLU A N 1
ATOM 1597 C CA . GLU A 1 198 ? 23.787 -6.663 -8.512 1.00 81.00 198 GLU A CA 1
ATOM 1598 C C . GLU A 1 198 ? 23.612 -7.125 -7.053 1.00 81.00 198 GLU A C 1
ATOM 1600 O O . GLU A 1 198 ? 23.137 -8.233 -6.805 1.00 81.00 198 GLU A O 1
ATOM 1605 N N . ALA A 1 199 ? 23.949 -6.281 -6.070 1.00 81.50 199 ALA A N 1
ATOM 1606 C CA . ALA A 1 199 ? 23.814 -6.637 -4.657 1.00 81.50 199 ALA A CA 1
ATOM 1607 C C . ALA A 1 199 ? 22.342 -6.825 -4.244 1.00 81.50 199 ALA A C 1
ATOM 1609 O O . ALA A 1 199 ? 22.044 -7.603 -3.335 1.00 81.50 199 ALA A O 1
ATOM 1610 N N . GLY A 1 200 ? 21.419 -6.141 -4.928 1.00 79.31 200 GLY A N 1
ATOM 1611 C CA . GLY A 1 200 ? 19.977 -6.307 -4.763 1.00 79.31 200 GLY A CA 1
ATOM 1612 C C . GLY A 1 200 ? 19.412 -7.581 -5.401 1.00 79.31 200 GLY A C 1
ATOM 1613 O O . GLY A 1 200 ? 18.343 -8.031 -4.986 1.00 79.31 200 GLY A O 1
ATOM 1614 N N . LEU A 1 201 ? 20.115 -8.202 -6.360 1.00 83.06 201 LEU A N 1
ATOM 1615 C CA . LEU A 1 201 ? 19.607 -9.351 -7.119 1.00 83.06 201 LEU A CA 1
ATOM 1616 C C . LEU A 1 201 ? 19.286 -10.551 -6.225 1.00 83.06 201 LEU A C 1
ATOM 1618 O O . LEU A 1 201 ? 18.228 -11.154 -6.367 1.00 83.06 201 LEU A O 1
ATOM 1622 N N . ASN A 1 202 ? 20.154 -10.868 -5.262 1.00 81.88 202 ASN A N 1
ATOM 1623 C CA . ASN A 1 202 ? 19.942 -12.002 -4.355 1.00 81.88 202 ASN A CA 1
ATOM 1624 C C . ASN A 1 202 ? 18.648 -11.866 -3.544 1.00 81.88 202 ASN A C 1
ATOM 1626 O O . ASN A 1 202 ? 17.954 -12.855 -3.324 1.00 81.88 202 ASN A O 1
ATOM 1630 N N . ALA A 1 203 ? 18.292 -10.642 -3.141 1.00 79.88 203 ALA A N 1
ATOM 1631 C CA . ALA A 1 203 ? 17.016 -10.390 -2.480 1.00 79.88 203 ALA A CA 1
ATOM 1632 C C . ALA A 1 203 ? 15.836 -10.610 -3.440 1.00 79.88 203 ALA A C 1
ATOM 1634 O O . ALA A 1 203 ? 14.793 -11.098 -3.025 1.00 79.88 203 ALA A O 1
ATOM 1635 N N . MET A 1 204 ? 15.997 -10.289 -4.728 1.00 83.25 204 MET A N 1
ATOM 1636 C CA . MET A 1 204 ? 14.948 -10.473 -5.740 1.00 83.25 204 MET A CA 1
ATOM 1637 C C . MET A 1 204 ? 14.732 -11.936 -6.122 1.00 83.25 204 MET A C 1
ATOM 1639 O O . MET A 1 204 ? 13.623 -12.293 -6.513 1.00 83.25 204 MET A O 1
ATOM 1643 N N . LEU A 1 205 ? 15.770 -12.767 -6.003 1.00 82.69 205 LEU A N 1
ATOM 1644 C CA . LEU A 1 205 ? 15.721 -14.206 -6.266 1.00 82.69 205 LEU A CA 1
ATOM 1645 C C . LEU A 1 205 ? 15.217 -15.026 -5.072 1.00 82.69 205 LEU A C 1
ATOM 1647 O O . LEU A 1 205 ? 14.948 -16.212 -5.234 1.00 82.69 205 LEU A O 1
ATOM 1651 N N . ALA A 1 206 ? 15.054 -14.418 -3.894 1.00 77.81 206 ALA A N 1
ATOM 1652 C CA . ALA A 1 206 ? 14.489 -15.058 -2.706 1.00 77.81 206 ALA A CA 1
ATOM 1653 C C . ALA A 1 206 ? 12.955 -15.217 -2.806 1.00 77.81 206 ALA A C 1
ATOM 1655 O O . ALA A 1 206 ? 12.214 -14.861 -1.890 1.00 77.81 206 ALA A O 1
ATOM 1656 N N . VAL A 1 207 ? 12.479 -15.721 -3.947 1.00 77.81 207 VAL A N 1
ATOM 1657 C CA . VAL A 1 207 ? 11.072 -16.024 -4.216 1.00 77.81 207 VAL A CA 1
ATOM 1658 C C . VAL A 1 207 ? 10.787 -17.483 -3.873 1.00 77.81 207 VAL A C 1
ATOM 1660 O O . VAL A 1 207 ? 11.580 -18.371 -4.179 1.00 77.81 207 VAL A O 1
ATOM 1663 N N . ASP A 1 208 ? 9.640 -17.740 -3.249 1.00 76.56 208 ASP A N 1
ATOM 1664 C CA . ASP A 1 208 ? 9.159 -19.095 -2.949 1.00 76.56 208 ASP A CA 1
ATOM 1665 C C . ASP A 1 208 ? 8.510 -19.714 -4.202 1.00 76.56 208 ASP A C 1
ATOM 1667 O O . ASP A 1 208 ? 7.300 -19.932 -4.281 1.00 76.56 208 ASP A O 1
ATOM 1671 N N . ALA A 1 209 ? 9.318 -19.864 -5.253 1.00 77.38 209 ALA A N 1
ATOM 1672 C CA . ALA A 1 209 ? 8.893 -20.270 -6.584 1.00 77.38 209 ALA A CA 1
ATOM 1673 C C . ALA A 1 209 ? 10.011 -21.013 -7.323 1.00 77.38 209 ALA A C 1
ATOM 1675 O O . ALA A 1 209 ? 11.193 -20.715 -7.157 1.00 77.38 209 ALA A O 1
ATOM 1676 N N . ASN A 1 210 ? 9.636 -21.949 -8.195 1.00 85.38 210 ASN A N 1
ATOM 1677 C CA . ASN A 1 210 ? 10.577 -22.544 -9.136 1.00 85.38 210 ASN A CA 1
ATOM 1678 C C . ASN A 1 210 ? 10.858 -21.528 -10.255 1.00 85.38 210 ASN A C 1
ATOM 1680 O O . ASN A 1 210 ? 9.934 -21.141 -10.964 1.00 85.38 210 ASN A O 1
ATOM 1684 N N . VAL A 1 211 ? 12.098 -21.064 -10.406 1.00 86.50 211 VAL A N 1
ATOM 1685 C CA . VAL A 1 211 ? 12.453 -20.047 -11.409 1.00 86.50 211 VAL A CA 1
ATOM 1686 C C . VAL A 1 211 ? 13.164 -20.715 -12.581 1.00 86.50 211 VAL A C 1
ATOM 1688 O O . VAL A 1 211 ? 14.222 -21.313 -12.393 1.00 86.50 211 VAL A O 1
ATOM 1691 N N . ASP A 1 212 ? 12.606 -20.610 -13.790 1.00 89.31 212 ASP A N 1
ATOM 1692 C CA . ASP A 1 212 ? 13.230 -21.166 -15.003 1.00 89.31 212 ASP A CA 1
ATOM 1693 C C . ASP A 1 212 ? 14.165 -20.179 -15.711 1.00 89.31 212 ASP A C 1
ATOM 1695 O O . ASP A 1 212 ? 15.159 -20.574 -16.324 1.00 89.31 212 ASP A O 1
ATOM 1699 N N . CYS A 1 213 ? 13.855 -18.889 -15.629 1.00 89.12 213 CYS A N 1
ATOM 1700 C CA . CYS A 1 213 ? 14.542 -17.832 -16.346 1.00 89.12 213 CYS A CA 1
ATOM 1701 C C . CYS A 1 213 ? 14.543 -16.545 -15.522 1.00 89.12 213 CYS A C 1
ATOM 1703 O O . CYS A 1 213 ? 13.550 -16.213 -14.880 1.00 89.12 213 CYS A O 1
ATOM 1705 N N . VAL A 1 214 ? 15.646 -15.794 -15.576 1.00 89.56 214 VAL A N 1
ATOM 1706 C CA . VAL A 1 214 ? 15.752 -14.455 -14.988 1.00 89.56 214 VAL A CA 1
ATOM 1707 C C . VAL A 1 214 ? 16.117 -13.462 -16.085 1.00 89.56 214 VAL A C 1
ATOM 1709 O O . VAL A 1 214 ? 17.171 -13.571 -16.715 1.00 89.56 214 VAL A O 1
ATOM 1712 N N . ILE A 1 215 ? 15.246 -12.483 -16.294 1.00 90.25 215 ILE A N 1
ATOM 1713 C CA . ILE A 1 215 ? 15.407 -11.387 -17.244 1.00 90.25 215 ILE A CA 1
ATOM 1714 C C . ILE A 1 215 ? 15.659 -10.119 -16.432 1.00 90.25 215 ILE A C 1
ATOM 1716 O O . ILE A 1 215 ? 14.780 -9.659 -15.712 1.00 90.25 215 ILE A O 1
ATOM 1720 N N . ALA A 1 216 ? 16.844 -9.540 -16.552 1.00 89.31 216 ALA A N 1
ATOM 1721 C CA . ALA A 1 216 ? 17.192 -8.292 -15.886 1.00 89.31 216 ALA A CA 1
ATOM 1722 C C . ALA A 1 216 ? 17.876 -7.338 -16.872 1.00 89.31 216 ALA A C 1
ATOM 1724 O O . ALA A 1 216 ? 18.160 -7.701 -18.017 1.00 89.31 216 ALA A O 1
ATOM 1725 N N . ASP A 1 217 ? 18.118 -6.097 -16.459 1.00 84.00 217 ASP A N 1
ATOM 1726 C CA . ASP A 1 217 ? 18.959 -5.193 -17.236 1.00 84.00 217 ASP A CA 1
ATOM 1727 C C . ASP A 1 217 ? 20.461 -5.475 -17.019 1.00 84.00 217 ASP A C 1
ATOM 1729 O O . ASP A 1 217 ? 20.868 -6.272 -16.172 1.00 84.00 217 ASP A O 1
ATOM 1733 N N . GLY A 1 218 ? 21.310 -4.806 -17.804 1.00 81.00 218 GLY A N 1
ATOM 1734 C CA . GLY A 1 218 ? 22.766 -4.945 -17.711 1.00 81.00 218 GLY A CA 1
ATOM 1735 C C . GLY A 1 218 ? 23.366 -4.565 -16.353 1.00 81.00 218 GLY A C 1
ATOM 1736 O O . GLY A 1 218 ? 24.478 -4.993 -16.067 1.00 81.00 218 GLY A O 1
ATOM 1737 N N . ALA A 1 219 ? 22.669 -3.779 -15.524 1.00 79.31 219 ALA A N 1
ATOM 1738 C CA . ALA A 1 219 ? 23.166 -3.370 -14.212 1.00 79.31 219 ALA A CA 1
ATOM 1739 C C . ALA A 1 219 ? 23.122 -4.514 -13.184 1.00 79.31 219 ALA A C 1
ATOM 1741 O O . ALA A 1 219 ? 23.875 -4.486 -12.211 1.00 79.31 219 ALA A O 1
ATOM 1742 N N . TYR A 1 220 ? 22.290 -5.533 -13.423 1.00 78.75 220 TYR A N 1
ATOM 1743 C CA . TYR A 1 220 ? 22.246 -6.766 -12.631 1.00 78.75 220 TYR A CA 1
ATOM 1744 C C . TYR A 1 220 ? 23.264 -7.820 -13.083 1.00 78.75 220 TYR A C 1
ATOM 1746 O O . TYR A 1 220 ? 23.620 -8.696 -12.298 1.00 78.75 220 TYR A O 1
ATOM 1754 N N . TYR A 1 221 ? 23.740 -7.743 -14.330 1.00 68.31 221 TYR A N 1
ATOM 1755 C CA . TYR A 1 221 ? 24.763 -8.637 -14.871 1.00 68.31 221 TYR A CA 1
ATOM 1756 C C . TYR A 1 221 ? 26.148 -8.004 -14.716 1.00 68.31 221 TYR A C 1
ATOM 1758 O O . TYR A 1 221 ? 26.750 -7.532 -15.683 1.00 68.31 221 TYR A O 1
ATOM 1766 N N . SER A 1 222 ? 26.679 -7.984 -13.496 1.00 58.22 222 SER A N 1
ATOM 1767 C CA . SER A 1 222 ? 28.118 -7.807 -13.332 1.00 58.22 222 SER A CA 1
ATOM 1768 C C . SER A 1 222 ? 28.814 -9.056 -13.889 1.00 58.22 222 SER A C 1
ATOM 1770 O O . SER A 1 222 ? 28.645 -10.184 -13.427 1.00 58.22 222 SER A O 1
ATOM 1772 N N . ILE A 1 223 ? 29.585 -8.872 -14.954 1.00 39.44 223 ILE A N 1
ATOM 1773 C CA . ILE A 1 223 ? 30.599 -9.853 -15.326 1.00 39.44 223 ILE A CA 1
ATOM 1774 C C . ILE A 1 223 ? 31.759 -9.590 -14.366 1.00 39.44 223 ILE A C 1
ATOM 1776 O O . ILE A 1 223 ? 32.472 -8.598 -14.536 1.00 39.44 223 ILE A O 1
ATOM 1780 N N . ALA A 1 224 ? 31.882 -10.419 -13.331 1.00 38.19 224 ALA A N 1
ATOM 1781 C CA . ALA A 1 224 ? 33.151 -10.597 -12.631 1.00 38.19 224 ALA A CA 1
ATOM 1782 C C . ALA A 1 224 ? 34.112 -11.407 -13.512 1.00 38.19 224 ALA A C 1
ATOM 1784 O O . ALA A 1 224 ? 33.648 -12.389 -14.140 1.00 38.19 224 ALA A O 1
#

pLDDT: mean 80.99, std 11.6, range [38.19, 95.75]

Sequence (224 aa):
MPYKARLKTGEPRKRAKPGYAVTNAHEYNESLKRRGQLSLYCPDGDLKALFINDTPYQKGVSGQSRTYSDAYLELIFIFYRLFGWGMRQITGHMHEFWALRGLDIGVPSFGLLSERFRTLEVQVKQGCARVAERLRNGEAISLIVDSSGMNFGRASEWHRQKYGRDASQTPWRKMHLSIDPEMNVHHIAITEENVSDEAGLNAMLAVDANVDCVIADGAYYSIA

InterPro domains:
  IPR025668 Transposase DDE domain [PF13737] (33-152)